Protein AF-A0A1V4FI85-F1 (afdb_monomer_lite)

Organism: Limosilactobacillus reuteri (NCBI:txid1598)

pLDDT: mean 89.61, std 7.78, range [60.88, 98.25]

Foldseek 3Di:
DVVQVLLVVLCVVCLVLLLLLCVVCVVPVPVSFVLVLCSRQNDPVSVVVSVVCSVVVNDDDDDDDPAQASDWDDDPPATEGEHEGEDALVDWDWTFDGFLVNVVVQVVDPRYFYWYWYWYADNVVSDIFIDIATCQQPLNVVQWDFDPPPNDPPGLGTIIGGSVSSSVQRPDPPDDRHGDDPVRVVVVVVVSVVD

Radius of gyration: 16.71 Å; chains: 1; bounding box: 43×35×48 Å

Secondary structure (DSSP, 8-state):
-HHHHHHHHHHHHHHHHHHHHHHHTTT-HHHHHHHHHHHHHS-HHHHHHHHHHHHHTPPP-PPPP--S-SEEEEETTEEEEEEEEEEETTS----EEEEHHHHHHHHTSTTEEEEEEEEEEETTTTEEEEEEEETTBHHHHHTEEEE-TTS-TT---EEEE-HHHHHHHHH-TT----BPPHHHHHHHHHHHHT-

Structure (mmCIF, N/CA/C/O backbone):
data_AF-A0A1V4FI85-F1
#
_entry.id   AF-A0A1V4FI85-F1
#
loop_
_atom_site.group_PDB
_atom_site.id
_atom_site.type_symbol
_atom_site.label_atom_id
_atom_site.label_alt_id
_atom_site.label_comp_id
_atom_site.label_asym_id
_atom_site.label_entity_id
_atom_site.label_seq_id
_atom_site.pdbx_PDB_ins_code
_atom_site.Cartn_x
_atom_site.Cartn_y
_atom_site.Cartn_z
_atom_site.occupancy
_atom_site.B_iso_or_equiv
_atom_site.auth_seq_id
_atom_site.auth_comp_id
_atom_site.auth_asym_id
_atom_site.auth_atom_id
_atom_site.pdbx_PDB_model_num
ATOM 1 N N . MET A 1 1 ? -9.031 -6.987 -11.795 1.00 60.88 1 MET A N 1
ATOM 2 C CA . MET A 1 1 ? -7.701 -7.481 -11.378 1.00 60.88 1 MET A CA 1
ATOM 3 C C . MET A 1 1 ? -7.903 -8.291 -10.097 1.00 60.88 1 MET A C 1
ATOM 5 O O . MET A 1 1 ? -8.397 -7.723 -9.138 1.00 60.88 1 MET A O 1
ATOM 9 N N . GLN A 1 2 ? -7.662 -9.611 -10.078 1.00 83.38 2 GLN A N 1
ATOM 10 C CA . GLN A 1 2 ? -8.054 -10.464 -8.931 1.00 83.38 2 GLN A CA 1
ATOM 11 C C . GLN A 1 2 ? -7.333 -10.086 -7.622 1.00 83.38 2 GLN A C 1
ATOM 13 O O . GLN A 1 2 ? -7.919 -10.197 -6.553 1.00 83.38 2 GLN A O 1
ATOM 18 N N . ILE A 1 3 ? -6.079 -9.627 -7.708 1.00 89.00 3 ILE A N 1
ATOM 19 C CA . ILE A 1 3 ? -5.285 -9.195 -6.546 1.00 89.00 3 ILE A CA 1
ATOM 20 C C . ILE A 1 3 ? -5.917 -7.973 -5.878 1.00 89.00 3 ILE A C 1
ATOM 22 O O . ILE A 1 3 ? -6.205 -8.018 -4.688 1.00 89.00 3 ILE A O 1
ATOM 26 N N . GLU A 1 4 ? -6.142 -6.909 -6.652 1.00 91.69 4 GLU A N 1
ATOM 27 C CA . GLU A 1 4 ? -6.749 -5.666 -6.167 1.00 91.69 4 GLU A CA 1
ATOM 28 C C . GLU A 1 4 ? -8.104 -5.947 -5.521 1.00 91.69 4 GLU A C 1
ATOM 30 O O . GLU A 1 4 ? -8.296 -5.622 -4.359 1.00 91.69 4 GLU A O 1
ATOM 35 N N . ALA A 1 5 ? -8.969 -6.713 -6.194 1.00 92.81 5 ALA A N 1
ATOM 36 C CA . ALA A 1 5 ? -10.268 -7.089 -5.646 1.00 92.81 5 ALA A CA 1
ATOM 37 C C . ALA A 1 5 ? -10.166 -7.848 -4.305 1.00 92.81 5 ALA A C 1
ATOM 39 O O . ALA A 1 5 ? -10.996 -7.649 -3.421 1.00 92.81 5 ALA A O 1
ATOM 40 N N . ASN A 1 6 ? -9.158 -8.709 -4.122 1.00 92.19 6 ASN A N 1
ATOM 41 C CA . ASN A 1 6 ? -8.952 -9.413 -2.853 1.00 92.19 6 ASN A CA 1
ATOM 42 C C . ASN A 1 6 ? -8.519 -8.453 -1.731 1.00 92.19 6 ASN A C 1
ATOM 44 O O . ASN A 1 6 ? -9.009 -8.565 -0.606 1.00 92.19 6 ASN A O 1
ATOM 48 N N . LEU A 1 7 ? -7.619 -7.512 -2.032 1.00 95.31 7 LEU A N 1
ATOM 49 C CA . LEU A 1 7 ? -7.187 -6.486 -1.080 1.00 95.31 7 LEU A CA 1
ATOM 50 C C . LEU A 1 7 ? -8.336 -5.521 -0.750 1.00 95.31 7 LEU A C 1
ATOM 52 O O . LEU A 1 7 ? -8.533 -5.188 0.418 1.00 95.31 7 LEU A O 1
ATOM 56 N N . ASP A 1 8 ? -9.152 -5.149 -1.738 1.00 96.56 8 ASP A N 1
ATOM 57 C CA . ASP A 1 8 ? -10.345 -4.316 -1.566 1.00 96.56 8 ASP A CA 1
ATOM 58 C C . ASP A 1 8 ? -11.372 -4.991 -0.653 1.00 96.56 8 ASP A C 1
ATOM 60 O O . ASP A 1 8 ? -11.963 -4.343 0.213 1.00 96.56 8 ASP A O 1
ATOM 64 N N . VAL A 1 9 ? -11.596 -6.302 -0.806 1.00 96.69 9 VAL A N 1
ATOM 65 C CA . VAL A 1 9 ? -12.479 -7.070 0.088 1.00 96.69 9 VAL A CA 1
ATOM 66 C C . VAL A 1 9 ? -11.988 -6.976 1.531 1.00 96.69 9 VAL A C 1
ATOM 68 O O . VAL A 1 9 ? -12.793 -6.731 2.432 1.00 96.69 9 VAL A O 1
ATOM 71 N N . GLN A 1 10 ? -10.680 -7.111 1.750 1.00 96.44 10 GLN A N 1
ATOM 72 C CA . GLN A 1 10 ? -10.097 -7.017 3.085 1.00 96.44 10 GLN A CA 1
ATOM 73 C C . GLN A 1 10 ? -10.182 -5.589 3.650 1.00 96.44 10 GLN A C 1
ATOM 75 O O . GLN A 1 10 ? -10.602 -5.410 4.793 1.00 96.44 10 GLN A O 1
ATOM 80 N N . VAL A 1 11 ? -9.892 -4.558 2.848 1.00 97.88 11 VAL A N 1
ATOM 81 C CA . VAL A 1 11 ? -10.082 -3.148 3.239 1.00 97.88 11 VAL A CA 1
ATOM 82 C C . VAL A 1 11 ? -11.536 -2.876 3.624 1.00 97.88 11 VAL A C 1
ATOM 84 O O . VAL A 1 11 ? -11.797 -2.248 4.650 1.00 97.88 11 VAL A O 1
ATOM 87 N N . ASN A 1 12 ? -12.495 -3.379 2.845 1.00 97.94 12 ASN A N 1
ATOM 88 C CA . ASN A 1 12 ? -13.918 -3.204 3.123 1.00 97.94 12 ASN A CA 1
ATOM 89 C C . ASN A 1 12 ? -14.350 -3.916 4.410 1.00 97.94 12 ASN A C 1
ATOM 91 O O . ASN A 1 12 ? -15.077 -3.329 5.214 1.00 97.94 12 ASN A O 1
ATOM 95 N N . ALA A 1 13 ? -13.873 -5.142 4.638 1.00 97.69 13 ALA A N 1
ATOM 96 C CA . ALA A 1 13 ? -14.134 -5.885 5.869 1.00 97.69 13 ALA A CA 1
ATOM 97 C C . ALA A 1 13 ? -13.586 -5.155 7.109 1.00 97.69 13 ALA A C 1
ATOM 99 O O . ALA A 1 13 ? -14.218 -5.161 8.168 1.00 97.69 13 ALA A O 1
ATOM 100 N N . GLU A 1 14 ? -12.443 -4.480 6.964 1.00 98.06 14 GLU A N 1
ATOM 101 C CA . GLU A 1 14 ? -11.736 -3.817 8.062 1.00 98.06 14 GLU A CA 1
ATOM 102 C C . GLU A 1 14 ? -11.936 -2.298 8.133 1.00 98.06 14 GLU A C 1
ATOM 104 O O . GLU A 1 14 ? -11.364 -1.635 9.003 1.00 98.06 14 GLU A O 1
ATOM 109 N N . LYS A 1 15 ? -12.812 -1.735 7.292 1.00 98.25 15 LYS A N 1
ATOM 110 C CA . LYS A 1 15 ? -13.035 -0.286 7.139 1.00 98.25 15 LYS A CA 1
ATOM 111 C C . LYS A 1 15 ? -13.226 0.448 8.467 1.00 98.25 15 LYS A C 1
ATOM 113 O O . LYS A 1 15 ? -12.625 1.498 8.688 1.00 98.25 15 LYS A O 1
ATOM 118 N N . LYS A 1 16 ? -14.029 -0.113 9.379 1.00 97.88 16 LYS A N 1
ATOM 119 C CA . LYS A 1 16 ? -14.265 0.457 10.720 1.00 97.88 16 LYS A CA 1
ATOM 120 C C . LYS A 1 16 ? -12.954 0.639 11.497 1.00 97.88 16 LYS A C 1
ATOM 122 O O . LYS A 1 16 ? -12.752 1.679 12.119 1.00 97.88 16 LYS A O 1
ATOM 127 N N . TYR A 1 17 ? -12.085 -0.368 11.476 1.00 98.00 17 TYR A N 1
ATOM 128 C CA . TYR A 1 17 ? -10.839 -0.374 12.239 1.00 98.00 17 TYR A CA 1
ATOM 129 C C . TYR A 1 17 ? -9.750 0.453 11.563 1.00 98.00 17 TYR A C 1
ATOM 131 O O . TYR A 1 17 ? -8.990 1.109 12.267 1.00 98.00 17 TYR A O 1
ATOM 139 N N . ILE A 1 18 ? -9.727 0.512 10.228 1.00 98.19 18 ILE A N 1
ATOM 140 C CA . ILE A 1 18 ? -8.840 1.419 9.484 1.00 98.19 18 ILE A CA 1
ATOM 141 C C . ILE A 1 18 ? -9.169 2.880 9.828 1.00 98.19 18 ILE A C 1
ATOM 143 O O . ILE A 1 18 ? -8.275 3.640 10.197 1.00 98.19 18 ILE A O 1
ATOM 147 N N . LEU A 1 19 ? -10.453 3.261 9.805 1.00 97.75 19 LEU A N 1
ATOM 148 C CA . LEU A 1 19 ? -10.893 4.603 10.208 1.00 97.75 19 LEU A CA 1
ATOM 149 C C . LEU A 1 19 ? -10.564 4.895 11.679 1.00 97.75 19 LEU A C 1
ATOM 151 O O . LEU A 1 19 ? -10.063 5.973 11.994 1.00 97.75 19 LEU A O 1
ATOM 155 N N . SER A 1 20 ? -10.794 3.928 12.574 1.00 96.12 20 SER A N 1
ATOM 156 C CA . SER A 1 20 ? -10.437 4.064 13.990 1.00 96.12 20 SER A CA 1
ATOM 157 C C . SER A 1 20 ? -8.933 4.254 14.176 1.00 96.12 20 SER A C 1
ATOM 159 O O . SER A 1 20 ? -8.527 5.125 14.934 1.00 96.12 20 SER A O 1
ATOM 161 N N . ALA A 1 21 ? -8.097 3.484 13.477 1.00 95.75 21 ALA A N 1
ATOM 162 C CA . ALA A 1 21 ? -6.648 3.620 13.550 1.00 95.75 21 ALA A CA 1
ATOM 163 C C . ALA A 1 21 ? -6.188 4.990 13.034 1.00 95.75 21 ALA A C 1
ATOM 165 O O . ALA A 1 21 ? -5.341 5.631 13.657 1.00 95.75 21 ALA A O 1
ATOM 166 N N . ALA A 1 22 ? -6.780 5.467 11.935 1.00 95.06 22 ALA A N 1
ATOM 167 C CA . ALA A 1 22 ? -6.479 6.778 11.378 1.00 95.06 22 ALA A CA 1
ATOM 168 C C . ALA A 1 22 ? -6.804 7.930 12.339 1.00 95.06 22 ALA A C 1
ATOM 170 O O . ALA A 1 22 ? -6.039 8.891 12.408 1.00 95.06 22 ALA A O 1
ATOM 171 N N . GLN A 1 23 ? -7.880 7.803 13.119 1.00 93.50 23 GLN A N 1
ATOM 172 C CA . GLN A 1 23 ? -8.270 8.778 14.140 1.00 93.50 23 GLN A CA 1
ATOM 173 C C . GLN A 1 23 ? -7.426 8.662 15.419 1.00 93.50 23 GLN A C 1
ATOM 175 O O . GLN A 1 23 ? -6.916 9.661 15.919 1.00 93.50 23 GLN A O 1
ATOM 180 N N . SER A 1 24 ? -7.260 7.449 15.953 1.00 91.88 24 SER A N 1
ATOM 181 C CA . SER A 1 24 ? -6.612 7.209 17.250 1.00 91.88 24 SER A CA 1
ATOM 182 C C . SER A 1 24 ? -5.093 7.391 17.226 1.00 91.88 24 SER A C 1
ATOM 184 O O . SER A 1 24 ? -4.503 7.693 18.262 1.00 91.88 24 SER A O 1
ATOM 186 N N . TYR A 1 25 ? -4.449 7.220 16.067 1.00 90.81 25 TYR A N 1
ATOM 187 C CA . TYR A 1 25 ? -2.990 7.298 15.918 1.00 90.81 25 TYR A CA 1
ATOM 188 C C . TYR A 1 25 ? -2.543 8.465 15.038 1.00 90.81 25 TYR A C 1
ATOM 190 O O . TYR A 1 25 ? -1.518 8.389 14.360 1.00 90.81 25 TYR A O 1
ATOM 198 N N . ASP A 1 26 ? -3.284 9.571 15.068 1.00 86.81 26 ASP A N 1
ATOM 199 C CA . ASP A 1 26 ? -2.984 10.742 14.248 1.00 86.81 26 ASP A CA 1
ATOM 200 C C . ASP A 1 26 ? -1.578 11.322 14.496 1.00 86.81 26 ASP A C 1
ATOM 202 O O . ASP A 1 26 ? -0.869 11.699 13.565 1.00 86.81 26 ASP A O 1
ATOM 206 N N . HIS A 1 27 ? -1.129 11.305 15.753 1.00 88.56 27 HIS A N 1
ATOM 207 C CA . HIS A 1 27 ? 0.197 11.789 16.153 1.00 88.56 27 HIS A CA 1
ATOM 208 C C . HIS A 1 27 ? 1.318 10.750 15.995 1.00 88.56 27 HIS A C 1
ATOM 210 O O . HIS A 1 27 ? 2.485 11.074 16.202 1.00 88.56 27 HIS A O 1
ATOM 216 N N . ASN A 1 28 ? 0.992 9.500 15.652 1.00 89.94 28 ASN A N 1
ATOM 217 C CA . ASN A 1 28 ? 1.969 8.428 15.466 1.00 89.94 28 ASN A CA 1
ATOM 218 C C . ASN A 1 28 ? 1.760 7.754 14.108 1.00 89.94 28 ASN A C 1
ATOM 220 O O . ASN A 1 28 ? 1.303 6.613 14.010 1.00 89.94 28 ASN A O 1
ATOM 224 N N . VAL A 1 29 ? 2.120 8.491 13.056 1.00 88.06 29 VAL A N 1
ATOM 225 C CA . VAL A 1 29 ? 1.925 8.096 11.654 1.00 88.06 29 VAL A CA 1
ATOM 226 C C . VAL A 1 29 ? 2.579 6.754 11.311 1.00 88.06 29 VAL A C 1
ATOM 228 O O . VAL A 1 29 ? 2.009 5.981 10.547 1.00 88.06 29 VAL A O 1
ATOM 231 N N . ASN A 1 30 ? 3.720 6.439 11.933 1.00 87.94 30 ASN A N 1
ATOM 232 C CA . ASN A 1 30 ? 4.428 5.175 11.731 1.00 87.94 30 ASN A CA 1
ATOM 233 C C . ASN A 1 30 ? 3.648 3.990 12.311 1.00 87.94 30 ASN A C 1
ATOM 235 O O . ASN A 1 30 ? 3.505 2.962 11.655 1.00 87.94 30 ASN A O 1
ATOM 239 N N . LEU A 1 31 ? 3.129 4.119 13.538 1.00 90.75 31 LEU A N 1
ATOM 240 C CA . LEU A 1 31 ? 2.307 3.068 14.140 1.00 90.75 31 LEU A CA 1
ATOM 241 C C . LEU A 1 31 ? 0.964 2.932 13.415 1.00 90.75 31 LEU A C 1
ATOM 243 O O . LEU A 1 31 ? 0.517 1.811 13.191 1.00 90.75 31 LEU A O 1
ATOM 247 N N . ARG A 1 32 ? 0.357 4.052 13.002 1.00 93.06 32 ARG A N 1
ATOM 248 C CA . ARG A 1 32 ? -0.860 4.058 12.180 1.00 93.06 32 ARG A CA 1
ATOM 249 C C . ARG A 1 32 ? -0.668 3.253 10.895 1.00 93.06 32 ARG A C 1
ATOM 251 O O . ARG A 1 32 ? -1.480 2.371 10.635 1.00 93.06 32 ARG A O 1
ATOM 258 N N . GLY A 1 33 ? 0.395 3.533 10.134 1.00 91.50 33 GLY A N 1
ATOM 259 C CA . GLY A 1 33 ? 0.711 2.813 8.893 1.00 91.50 33 GLY A CA 1
ATOM 260 C C . GLY A 1 33 ? 0.790 1.307 9.126 1.00 91.50 33 GLY A C 1
ATOM 261 O O . GLY A 1 33 ? 0.009 0.555 8.555 1.00 91.50 33 GLY A O 1
ATOM 262 N N . ARG A 1 34 ? 1.587 0.887 10.116 1.00 91.44 34 ARG A N 1
ATOM 263 C CA . ARG A 1 34 ? 1.742 -0.531 10.491 1.00 91.44 34 ARG A CA 1
ATOM 264 C C . ARG A 1 34 ? 0.444 -1.214 10.897 1.00 91.44 34 ARG A C 1
ATOM 266 O O . ARG A 1 34 ? 0.237 -2.388 10.601 1.00 91.44 34 ARG A O 1
ATOM 273 N N . ILE A 1 35 ? -0.423 -0.510 11.622 1.00 94.56 35 ILE A N 1
ATOM 274 C CA . ILE A 1 35 ? -1.739 -1.037 11.993 1.00 94.56 35 ILE A CA 1
ATOM 275 C C . ILE A 1 35 ? -2.561 -1.308 10.735 1.00 94.56 35 ILE A C 1
ATOM 277 O O . ILE A 1 35 ? -3.145 -2.381 10.611 1.00 94.56 35 ILE A O 1
ATOM 281 N N . ILE A 1 36 ? -2.594 -0.355 9.808 1.00 95.38 36 ILE A N 1
ATOM 282 C CA . ILE A 1 36 ? -3.395 -0.452 8.587 1.00 95.38 36 ILE A CA 1
ATOM 283 C C . ILE A 1 36 ? -2.828 -1.520 7.651 1.00 95.38 36 ILE A C 1
ATOM 285 O O . ILE A 1 36 ? -3.590 -2.368 7.197 1.00 95.38 36 ILE A O 1
ATOM 289 N N . GLU A 1 37 ? -1.508 -1.565 7.457 1.00 94.25 37 GLU A N 1
ATOM 290 C CA . GLU A 1 37 ? -0.808 -2.644 6.746 1.00 94.25 37 GLU A CA 1
ATOM 291 C C . GLU A 1 37 ? -1.255 -4.013 7.279 1.00 94.25 37 GLU A C 1
ATOM 293 O O . GLU A 1 37 ? -1.738 -4.856 6.526 1.00 94.25 37 GLU A O 1
ATOM 298 N N . LYS A 1 38 ? -1.215 -4.220 8.604 1.00 94.38 38 LYS A N 1
ATOM 299 C CA . LYS A 1 38 ? -1.632 -5.487 9.227 1.00 94.38 38 LYS A CA 1
ATOM 300 C C . LYS A 1 38 ? -3.132 -5.758 9.171 1.00 94.38 38 LYS A C 1
ATOM 302 O O . LYS A 1 38 ? -3.510 -6.926 9.156 1.00 94.38 38 LYS A O 1
ATOM 307 N N . LEU A 1 39 ? -3.986 -4.740 9.131 1.00 96.12 39 LEU A N 1
ATOM 308 C CA . LEU A 1 39 ? -5.419 -4.937 8.890 1.00 96.12 39 LEU A CA 1
ATOM 309 C C . LEU A 1 39 ? -5.688 -5.442 7.464 1.00 96.12 39 LEU A C 1
ATOM 311 O O . LEU A 1 39 ? -6.627 -6.211 7.260 1.00 96.12 39 LEU A O 1
ATOM 315 N N . VAL A 1 40 ? -4.853 -5.048 6.499 1.00 95.62 40 VAL A N 1
ATOM 316 C CA . VAL A 1 40 ? -5.014 -5.390 5.078 1.00 95.62 40 VAL A CA 1
ATOM 317 C C . VAL A 1 40 ? -4.294 -6.686 4.684 1.00 95.62 40 VAL A C 1
ATOM 319 O O . VAL A 1 40 ? -4.826 -7.449 3.885 1.00 95.62 40 VAL A O 1
ATOM 322 N N . SER A 1 41 ? -3.110 -6.974 5.225 1.00 93.06 41 SER A N 1
ATOM 323 C CA . SER A 1 41 ? -2.292 -8.136 4.820 1.00 93.06 41 SER A CA 1
ATOM 324 C C . SER A 1 41 ? -1.917 -9.084 5.959 1.00 93.06 41 SER A C 1
ATOM 326 O O . SER A 1 41 ? -1.327 -10.142 5.724 1.00 93.06 41 SER A O 1
ATOM 328 N N . GLY A 1 42 ? -2.215 -8.712 7.205 1.00 91.00 42 GLY A N 1
ATOM 329 C CA . GLY A 1 42 ? -1.833 -9.481 8.382 1.00 91.00 42 GLY A CA 1
ATOM 330 C C . GLY A 1 42 ? -2.584 -10.802 8.509 1.00 91.00 42 GLY A C 1
ATOM 331 O O . GLY A 1 42 ? -3.597 -11.065 7.862 1.00 91.00 42 GLY A O 1
ATOM 332 N N . THR A 1 43 ? -2.093 -11.659 9.402 1.00 91.31 43 THR A N 1
ATOM 333 C CA . THR A 1 43 ? -2.793 -12.904 9.724 1.00 91.31 43 THR A CA 1
ATOM 334 C C . THR A 1 43 ? -4.076 -12.618 10.508 1.00 91.31 43 THR A C 1
ATOM 336 O O . THR A 1 43 ? -4.205 -11.584 11.165 1.00 91.31 43 THR A O 1
ATOM 339 N N . THR A 1 44 ? -5.007 -13.577 10.555 1.00 92.56 44 THR A N 1
ATOM 340 C CA . THR A 1 44 ? -6.218 -13.476 11.393 1.00 92.56 44 THR A CA 1
ATOM 341 C C . THR A 1 44 ? -5.899 -13.141 12.856 1.00 92.56 44 THR A C 1
ATOM 343 O O . THR A 1 44 ? -6.639 -12.398 13.500 1.00 92.56 44 THR A O 1
ATOM 346 N N . ASN A 1 45 ? -4.779 -13.647 13.382 1.00 92.38 45 ASN A N 1
ATOM 347 C CA . ASN A 1 45 ? -4.334 -13.346 14.742 1.00 92.38 45 ASN A CA 1
ATOM 348 C C . ASN A 1 45 ? -3.829 -11.906 14.895 1.00 92.38 45 ASN A C 1
ATOM 350 O O . ASN A 1 45 ? -4.092 -11.294 15.930 1.00 92.38 45 ASN A O 1
ATOM 354 N N . ASP A 1 46 ? -3.122 -11.369 13.898 1.00 91.94 46 ASP A N 1
ATOM 355 C CA . ASP A 1 46 ? -2.669 -9.972 13.907 1.00 91.94 46 ASP A CA 1
ATOM 356 C C . ASP A 1 46 ? -3.875 -9.031 13.896 1.00 91.94 46 ASP A C 1
ATOM 358 O O . ASP A 1 46 ? -4.004 -8.170 14.768 1.00 91.94 46 ASP A O 1
ATOM 362 N N . ILE A 1 47 ? -4.810 -9.280 12.974 1.00 94.88 47 ILE A N 1
ATOM 363 C CA . ILE A 1 47 ? -6.056 -8.523 12.834 1.00 94.88 47 ILE A CA 1
ATOM 364 C C . ILE A 1 47 ? -6.847 -8.555 14.147 1.00 94.88 47 ILE A C 1
ATOM 366 O O . ILE A 1 47 ? -7.256 -7.509 14.648 1.00 94.88 47 ILE A O 1
ATOM 370 N N . LYS A 1 48 ? -7.024 -9.735 14.757 1.00 94.94 48 LYS A N 1
ATOM 371 C CA . LYS A 1 48 ? -7.748 -9.875 16.030 1.00 94.94 48 LYS A CA 1
ATOM 372 C C . LYS A 1 48 ? -7.117 -9.041 17.150 1.00 94.94 48 LYS A C 1
ATOM 374 O O . LYS A 1 48 ? -7.831 -8.314 17.836 1.00 94.94 48 LYS A O 1
ATOM 379 N N . LYS A 1 49 ? -5.791 -9.106 17.316 1.00 93.88 49 LYS A N 1
ATOM 380 C CA . LYS A 1 49 ? -5.071 -8.331 18.344 1.00 93.88 49 LYS A CA 1
ATOM 381 C C . LYS A 1 49 ? -5.225 -6.825 18.142 1.00 93.88 49 LYS A C 1
ATOM 383 O O . LYS A 1 49 ? -5.415 -6.095 19.112 1.00 93.88 49 LYS A O 1
ATOM 388 N N . ILE A 1 50 ? -5.154 -6.367 16.892 1.00 95.75 50 ILE A N 1
ATOM 389 C CA . ILE A 1 50 ? -5.348 -4.957 16.539 1.00 95.75 50 ILE A CA 1
ATOM 390 C C . ILE A 1 50 ? -6.764 -4.509 16.898 1.00 95.75 50 ILE A C 1
ATOM 392 O O . ILE A 1 50 ? -6.925 -3.488 17.562 1.00 95.75 50 ILE A O 1
ATOM 396 N N . LYS A 1 51 ? -7.784 -5.287 16.515 1.00 95.94 51 LYS A N 1
ATOM 397 C CA . LYS A 1 51 ? -9.188 -4.988 16.833 1.00 95.94 51 LYS A CA 1
ATOM 398 C C . LYS A 1 51 ? -9.413 -4.866 18.334 1.00 95.94 51 LYS A C 1
ATOM 400 O O . LYS A 1 51 ? -9.941 -3.857 18.785 1.00 95.94 51 LYS A O 1
ATOM 405 N N . GLU A 1 52 ? -8.950 -5.851 19.102 1.00 94.44 52 GLU A N 1
ATOM 406 C CA . GLU A 1 52 ? -9.062 -5.841 20.563 1.00 94.44 52 GLU A CA 1
ATOM 407 C C . GLU A 1 52 ? -8.377 -4.611 21.172 1.00 94.44 52 GLU A C 1
ATOM 409 O O . GLU A 1 52 ? -8.924 -3.974 22.072 1.00 94.44 52 GLU A O 1
ATOM 414 N N . SER A 1 53 ? -7.192 -4.249 20.676 1.00 93.94 53 SER A N 1
ATOM 415 C CA . SER A 1 53 ? -6.464 -3.066 21.139 1.00 93.94 53 SER A CA 1
ATOM 416 C C . SER A 1 53 ? -7.210 -1.765 20.832 1.00 93.94 53 SER A C 1
ATOM 418 O O . SER A 1 53 ? -7.372 -0.954 21.745 1.00 93.94 53 SER A O 1
ATOM 420 N N . LEU A 1 54 ? -7.722 -1.599 19.608 1.00 94.12 54 LEU A N 1
ATOM 421 C CA . LEU A 1 54 ? -8.505 -0.429 19.195 1.00 94.12 54 LEU A CA 1
ATOM 422 C C . LEU A 1 54 ? -9.819 -0.303 19.980 1.00 94.12 54 LEU A C 1
ATOM 424 O O . LEU A 1 54 ? -10.210 0.797 20.354 1.00 94.12 54 LEU A O 1
ATOM 428 N N . GLU A 1 55 ? -10.494 -1.417 20.270 1.00 94.06 55 GLU A N 1
ATOM 429 C CA . GLU A 1 55 ? -11.763 -1.419 21.015 1.00 94.06 55 GLU A CA 1
ATOM 430 C C . GLU A 1 55 ? -11.581 -1.155 22.510 1.00 94.06 55 GLU A C 1
ATOM 432 O O . GLU A 1 55 ? -12.456 -0.576 23.152 1.00 94.06 55 GLU A O 1
ATOM 437 N N . THR A 1 56 ? -10.450 -1.580 23.076 1.00 92.06 56 THR A N 1
ATOM 438 C CA . THR A 1 56 ? -10.171 -1.453 24.515 1.00 92.06 56 THR A CA 1
ATOM 439 C C . THR A 1 56 ? -9.228 -0.301 24.857 1.00 92.06 56 THR A C 1
ATOM 441 O O . THR A 1 56 ? -8.897 -0.126 26.029 1.00 92.06 56 THR A O 1
ATOM 444 N N . ASN A 1 57 ? -8.783 0.474 23.860 1.00 85.31 57 ASN A N 1
ATOM 445 C CA . ASN A 1 57 ? -7.732 1.491 23.985 1.00 85.31 57 ASN A CA 1
ATOM 446 C C . ASN A 1 57 ? -6.455 0.965 24.670 1.00 85.31 57 ASN A C 1
ATOM 448 O O . ASN A 1 57 ? -5.746 1.703 25.359 1.00 85.31 57 ASN A O 1
ATOM 452 N N . LYS A 1 58 ? -6.155 -0.330 24.513 1.00 84.81 58 LYS A N 1
ATOM 453 C CA . LYS A 1 58 ? -4.928 -0.920 25.058 1.00 84.81 58 LYS A CA 1
ATOM 454 C C . LYS A 1 58 ? -3.736 -0.540 24.183 1.00 84.81 58 LYS A C 1
ATOM 456 O O . LYS A 1 58 ? -3.874 -0.574 22.961 1.00 84.81 58 LYS A O 1
ATOM 461 N N . PRO A 1 59 ? -2.556 -0.262 24.766 1.00 79.94 59 PRO A N 1
ATOM 462 C CA . PRO A 1 59 ? -1.347 -0.018 23.990 1.00 79.94 59 PRO A CA 1
ATOM 463 C C . PRO A 1 59 ? -1.054 -1.179 23.039 1.00 79.94 59 PRO A C 1
ATOM 465 O O . PRO A 1 59 ? -1.004 -2.338 23.458 1.00 79.94 59 PRO A O 1
ATOM 468 N N . LEU A 1 60 ? -0.836 -0.856 21.768 1.00 83.62 60 LEU A N 1
ATOM 469 C CA . LEU A 1 60 ? -0.419 -1.814 20.758 1.00 83.62 60 LEU A CA 1
ATOM 470 C C . LEU A 1 60 ? 1.074 -1.651 20.495 1.00 83.62 60 LEU A C 1
ATOM 472 O O . LEU A 1 60 ? 1.536 -0.557 20.175 1.00 83.62 60 LEU A O 1
ATOM 476 N N . SER A 1 61 ? 1.814 -2.750 20.587 1.00 79.06 61 SER A N 1
ATOM 477 C CA . SER A 1 61 ? 3.182 -2.823 20.084 1.00 79.06 61 SER A CA 1
ATOM 478 C C . SER A 1 61 ? 3.203 -3.788 18.909 1.00 79.06 61 SER A C 1
ATOM 480 O O . SER A 1 61 ? 2.966 -4.985 19.078 1.00 79.06 61 SER A O 1
ATOM 482 N N . LEU A 1 62 ? 3.435 -3.251 17.713 1.00 80.62 62 LEU A N 1
ATOM 483 C CA . LEU A 1 62 ? 3.659 -4.036 16.506 1.00 80.62 62 LEU A CA 1
ATOM 484 C C . LEU A 1 62 ? 5.157 -4.045 16.218 1.00 80.62 62 LEU A C 1
ATOM 486 O O . LEU A 1 62 ? 5.762 -2.993 15.995 1.00 80.62 62 LEU A O 1
ATOM 490 N N . THR A 1 63 ? 5.752 -5.235 16.219 1.00 69.25 63 THR A N 1
ATOM 491 C CA . THR A 1 63 ? 7.105 -5.432 15.706 1.00 69.25 63 THR A CA 1
ATOM 492 C C . THR A 1 63 ? 7.083 -5.383 14.186 1.00 69.25 63 THR A C 1
ATOM 494 O O . THR A 1 63 ? 6.289 -6.062 13.533 1.00 69.25 63 THR A O 1
ATOM 497 N N . THR A 1 64 ? 7.972 -4.576 13.616 1.00 61.12 64 THR A N 1
ATOM 498 C CA . THR A 1 64 ? 8.242 -4.586 12.181 1.00 61.12 64 THR A CA 1
ATOM 499 C C . THR A 1 64 ? 8.970 -5.883 11.836 1.00 61.12 64 THR A C 1
ATOM 501 O O . THR A 1 64 ? 9.903 -6.278 12.535 1.00 61.12 64 THR A O 1
ATOM 504 N N . LYS A 1 65 ? 8.548 -6.555 10.765 1.00 63.41 65 LYS A N 1
ATOM 505 C CA . LYS A 1 65 ? 9.473 -7.404 10.014 1.00 63.41 65 LYS A CA 1
ATOM 506 C C . LYS A 1 65 ? 10.088 -6.503 8.957 1.00 63.41 65 LYS A C 1
ATOM 508 O O . LYS A 1 65 ? 9.333 -5.874 8.224 1.00 63.41 65 LYS A O 1
ATOM 513 N N . ASP A 1 66 ? 11.411 -6.463 8.885 1.00 65.38 66 ASP A N 1
ATOM 514 C CA . ASP A 1 66 ? 12.132 -5.781 7.810 1.00 65.38 66 ASP A CA 1
ATOM 515 C C . ASP A 1 66 ? 12.017 -6.634 6.537 1.00 65.38 66 ASP A C 1
ATOM 517 O O . ASP A 1 66 ? 12.915 -7.389 6.173 1.00 65.38 66 ASP A O 1
ATOM 521 N N . ALA A 1 67 ? 10.828 -6.619 5.938 1.00 76.38 67 ALA A N 1
ATOM 522 C CA . ALA A 1 67 ? 10.518 -7.295 4.689 1.00 76.38 67 ALA A CA 1
ATOM 523 C C . ALA A 1 67 ? 10.290 -6.247 3.597 1.00 76.38 67 ALA A C 1
ATOM 525 O O . ALA A 1 67 ? 9.754 -5.178 3.870 1.00 76.38 67 ALA A O 1
ATOM 526 N N . LEU A 1 68 ? 10.652 -6.584 2.356 1.00 82.56 68 LEU A N 1
ATOM 527 C CA . LEU A 1 68 ? 10.461 -5.715 1.188 1.00 82.56 68 LEU A CA 1
ATOM 528 C C . LEU A 1 68 ? 8.995 -5.302 0.970 1.00 82.56 68 LEU A C 1
ATOM 530 O O . LEU A 1 68 ? 8.731 -4.240 0.420 1.00 82.56 68 LEU A O 1
ATOM 534 N N . ALA A 1 69 ? 8.054 -6.181 1.316 1.00 87.19 69 ALA A N 1
ATOM 535 C CA . ALA A 1 69 ? 6.644 -6.037 0.985 1.00 87.19 69 ALA A CA 1
ATOM 536 C C . ALA A 1 69 ? 5.753 -6.661 2.062 1.00 87.19 69 ALA A C 1
ATOM 538 O O . ALA A 1 69 ? 6.131 -7.652 2.697 1.00 87.19 69 ALA A O 1
ATOM 539 N N . ASP A 1 70 ? 4.546 -6.121 2.205 1.00 86.25 70 ASP A N 1
ATOM 540 C CA . ASP A 1 70 ? 3.538 -6.581 3.161 1.00 86.25 70 ASP A CA 1
ATOM 541 C C . ASP A 1 70 ? 2.814 -7.844 2.707 1.00 86.25 70 ASP A C 1
ATOM 543 O O . ASP A 1 70 ? 2.356 -8.641 3.530 1.00 86.25 70 ASP A O 1
ATOM 547 N N . TYR A 1 71 ? 2.700 -8.022 1.393 1.00 85.75 71 TYR A N 1
ATOM 548 C CA . TYR A 1 71 ? 2.017 -9.148 0.785 1.00 85.75 71 TYR A CA 1
ATOM 549 C C . TYR A 1 71 ? 2.843 -9.693 -0.378 1.00 85.75 71 TYR A C 1
ATOM 551 O O . TYR A 1 71 ? 3.296 -8.949 -1.247 1.00 85.75 71 TYR A O 1
ATOM 559 N N . GLN A 1 72 ? 3.061 -11.004 -0.393 1.00 88.81 72 GLN A N 1
ATOM 560 C CA . GLN A 1 72 ? 3.795 -11.689 -1.453 1.00 88.81 72 GLN A CA 1
ATOM 561 C C . GLN A 1 72 ? 3.004 -12.903 -1.918 1.00 88.81 72 GLN A C 1
ATOM 563 O O . GLN A 1 72 ? 2.439 -13.638 -1.107 1.00 88.81 72 GLN A O 1
ATOM 568 N N . LEU A 1 73 ? 2.975 -13.116 -3.229 1.00 89.81 73 LEU A N 1
ATOM 569 C CA . LEU A 1 73 ? 2.314 -14.260 -3.840 1.00 89.81 73 LEU A CA 1
ATOM 570 C C . LEU A 1 73 ? 3.009 -14.673 -5.136 1.00 89.81 73 LEU A C 1
ATOM 572 O O . LEU A 1 73 ? 3.560 -13.843 -5.858 1.00 89.81 73 LEU A O 1
ATOM 576 N N . SER A 1 74 ? 2.931 -15.961 -5.455 1.00 87.44 74 SER A N 1
ATOM 577 C CA . SER A 1 74 ? 3.350 -16.489 -6.752 1.00 87.44 74 SER A CA 1
ATOM 578 C C . SER A 1 74 ? 2.122 -16.672 -7.643 1.00 87.44 74 SER A C 1
ATOM 580 O O . SER A 1 74 ? 1.172 -17.361 -7.270 1.00 87.44 74 SER A O 1
ATOM 582 N N . LEU A 1 75 ? 2.139 -16.042 -8.816 1.00 86.50 75 LEU A N 1
ATOM 583 C CA . LEU A 1 75 ? 1.102 -16.147 -9.839 1.00 86.50 75 LEU A CA 1
ATOM 584 C C . LEU A 1 75 ? 1.684 -16.802 -11.087 1.00 86.50 75 LEU A C 1
ATOM 586 O O . LEU A 1 75 ? 2.379 -16.145 -11.862 1.00 86.50 75 LEU A O 1
ATOM 590 N N . ASP A 1 76 ? 1.371 -18.082 -11.294 1.00 86.62 76 ASP A N 1
ATOM 591 C CA . ASP A 1 76 ? 1.932 -18.880 -12.390 1.00 86.62 76 ASP A CA 1
ATOM 592 C C . ASP A 1 76 ? 3.473 -18.796 -12.389 1.00 86.62 76 ASP A C 1
ATOM 594 O O . ASP A 1 76 ? 4.116 -19.296 -11.465 1.00 86.62 76 ASP A O 1
ATOM 598 N N . LYS A 1 77 ? 4.066 -18.110 -13.372 1.00 90.31 77 LYS A N 1
ATOM 599 C CA . LYS A 1 77 ? 5.514 -17.896 -13.490 1.00 90.31 77 LYS A CA 1
ATOM 600 C C . LYS A 1 77 ? 6.036 -16.622 -12.820 1.00 90.31 77 LYS A C 1
ATOM 602 O O . LYS A 1 77 ? 7.243 -16.399 -12.880 1.00 90.31 77 LYS A O 1
ATOM 607 N N . TYR A 1 78 ? 5.168 -15.781 -12.255 1.00 92.62 78 TYR A N 1
ATOM 608 C CA . TYR A 1 78 ? 5.531 -14.482 -11.688 1.00 92.62 78 TYR A CA 1
ATOM 609 C C . TYR A 1 78 ? 5.588 -14.497 -10.162 1.00 92.62 78 TYR A C 1
ATOM 611 O O . TYR A 1 78 ? 4.688 -15.012 -9.501 1.00 92.62 78 TYR A O 1
ATOM 619 N N . ASN A 1 79 ? 6.605 -13.848 -9.605 1.00 93.50 79 ASN A N 1
ATOM 620 C CA . ASN A 1 79 ? 6.688 -13.539 -8.183 1.00 93.50 79 ASN A CA 1
ATOM 621 C C . ASN A 1 79 ? 6.233 -12.097 -7.973 1.00 93.50 79 ASN A C 1
ATOM 623 O O . ASN A 1 79 ? 6.845 -11.164 -8.492 1.00 93.50 79 ASN A O 1
ATOM 627 N N . VAL A 1 80 ? 5.145 -11.915 -7.235 1.00 94.81 80 VAL A N 1
ATOM 628 C CA . VAL A 1 80 ? 4.541 -10.605 -7.003 1.00 94.81 80 VAL A CA 1
ATOM 629 C C . VAL A 1 80 ? 4.784 -10.196 -5.561 1.00 94.81 80 VAL A C 1
ATOM 631 O O . VAL A 1 80 ? 4.467 -10.945 -4.635 1.00 94.81 80 VAL A O 1
ATOM 634 N N . ALA A 1 81 ? 5.325 -8.999 -5.379 1.00 95.38 81 ALA A N 1
ATOM 635 C CA . ALA A 1 81 ? 5.464 -8.350 -4.087 1.00 95.38 81 ALA A CA 1
ATOM 636 C C . ALA A 1 81 ? 4.626 -7.068 -4.084 1.00 95.38 81 ALA A C 1
ATOM 638 O O . ALA A 1 81 ? 4.635 -6.318 -5.061 1.00 95.38 81 ALA A O 1
ATOM 639 N N . ILE A 1 82 ? 3.877 -6.852 -3.004 1.00 95.00 82 ILE A N 1
ATOM 640 C CA . ILE A 1 82 ? 2.957 -5.729 -2.838 1.00 95.00 82 ILE A CA 1
ATOM 641 C C . ILE A 1 82 ? 3.253 -5.030 -1.518 1.00 95.00 82 ILE A C 1
ATOM 643 O O . ILE A 1 82 ? 3.136 -5.628 -0.446 1.00 95.00 82 ILE A O 1
ATOM 647 N N . ASP A 1 83 ? 3.626 -3.766 -1.620 1.00 94.06 83 ASP A N 1
ATOM 648 C CA . ASP A 1 83 ? 3.878 -2.871 -0.496 1.00 94.06 83 ASP A CA 1
ATOM 649 C C . ASP A 1 83 ? 2.639 -1.995 -0.265 1.00 94.06 83 ASP A C 1
ATOM 651 O O . ASP A 1 83 ? 2.098 -1.419 -1.215 1.00 94.06 83 ASP A O 1
ATOM 655 N N . ILE A 1 84 ? 2.130 -1.939 0.965 1.00 94.25 84 ILE A N 1
ATOM 656 C CA . ILE A 1 84 ? 0.889 -1.226 1.286 1.00 94.25 84 ILE A CA 1
ATOM 657 C C . ILE A 1 84 ? 1.248 0.143 1.846 1.00 94.25 84 ILE A C 1
ATOM 659 O O . ILE A 1 84 ? 1.969 0.256 2.833 1.00 94.25 84 ILE A O 1
ATOM 663 N N . LYS A 1 85 ? 0.704 1.207 1.253 1.00 93.06 85 LYS A N 1
ATOM 664 C CA . LYS A 1 85 ? 0.889 2.576 1.751 1.00 93.06 85 LYS A CA 1
ATOM 665 C C . LYS A 1 85 ? -0.450 3.193 2.088 1.00 93.06 85 LYS A C 1
ATOM 667 O O . LYS A 1 85 ? -1.347 3.227 1.257 1.00 93.06 85 LYS A O 1
ATOM 672 N N . SER A 1 86 ? -0.571 3.705 3.309 1.00 93.56 86 SER A N 1
ATOM 673 C CA . SER A 1 86 ? -1.779 4.387 3.771 1.00 93.56 86 SER A CA 1
ATOM 674 C C . SER A 1 86 ? -1.540 5.875 3.997 1.00 93.56 86 SER A C 1
ATOM 676 O O . SER A 1 86 ? -0.571 6.248 4.671 1.00 93.56 86 SER A O 1
ATOM 678 N N . SER A 1 87 ? -2.466 6.707 3.535 1.00 92.19 87 SER A N 1
ATOM 679 C CA . SER A 1 87 ? -2.458 8.160 3.706 1.00 92.19 87 SER A CA 1
ATOM 680 C C . SER A 1 87 ? -3.802 8.630 4.286 1.00 92.19 87 SER A C 1
ATOM 682 O O . SER A 1 87 ? -4.836 7.987 4.115 1.00 92.19 87 SER A O 1
ATOM 684 N N . VAL A 1 88 ? -3.796 9.738 5.031 1.00 93.81 88 VAL A N 1
ATOM 685 C CA . VAL A 1 88 ? -5.032 10.457 5.384 1.00 93.81 88 VAL A CA 1
ATOM 686 C C . VAL A 1 88 ? -5.102 11.637 4.432 1.00 93.81 88 VAL A C 1
ATOM 688 O O . VAL A 1 88 ? -4.232 12.503 4.503 1.00 93.81 88 VAL A O 1
ATOM 691 N N . LEU A 1 89 ? -6.092 11.651 3.541 1.00 92.06 89 LEU A N 1
ATOM 692 C CA . LEU A 1 89 ? -6.100 12.546 2.380 1.00 92.06 89 LEU A CA 1
ATOM 693 C C . LEU A 1 89 ? -6.189 14.024 2.768 1.00 92.06 89 LEU A C 1
ATOM 695 O O . LEU A 1 89 ? -5.673 14.885 2.061 1.00 92.06 89 LEU A O 1
ATOM 699 N N . GLU A 1 90 ? -6.797 14.320 3.916 1.00 91.31 90 GLU A N 1
ATOM 700 C CA . GLU A 1 90 ? -6.911 15.675 4.458 1.00 91.31 90 GLU A CA 1
ATOM 701 C C . GLU A 1 90 ? -5.616 16.179 5.130 1.00 91.31 90 GLU A C 1
ATOM 703 O O . GLU A 1 90 ? -5.592 17.278 5.687 1.00 91.31 90 GLU A O 1
ATOM 708 N N . LYS A 1 91 ? -4.536 15.385 5.128 1.00 87.88 91 LYS A N 1
ATOM 709 C CA . LYS A 1 91 ? -3.258 15.718 5.772 1.00 87.88 91 LYS A CA 1
ATOM 710 C C . LYS A 1 91 ? -2.110 15.639 4.782 1.00 87.88 91 LYS A C 1
ATOM 712 O O . LYS A 1 91 ? -1.973 14.671 4.041 1.00 87.88 91 LYS A O 1
ATOM 717 N N . GLU A 1 92 ? -1.212 16.616 4.844 1.00 81.69 92 GLU A N 1
ATOM 718 C CA . GLU A 1 92 ? 0.052 16.505 4.125 1.00 81.69 92 GLU A CA 1
ATOM 719 C C . GLU A 1 92 ? 0.895 15.373 4.716 1.00 81.69 92 GLU A C 1
ATOM 721 O O . GLU A 1 92 ? 1.065 15.248 5.933 1.00 81.69 92 GLU A O 1
ATOM 726 N N . SER A 1 93 ? 1.424 14.526 3.839 1.00 77.62 93 SER A N 1
ATOM 727 C CA . SER A 1 93 ? 2.317 13.443 4.221 1.00 77.62 93 SER A CA 1
ATOM 728 C C . SER A 1 93 ? 3.405 13.249 3.174 1.00 77.62 93 SER A C 1
ATOM 730 O O . SER A 1 93 ? 3.272 13.638 2.014 1.00 77.62 93 SER A O 1
ATOM 732 N N . GLN A 1 94 ? 4.511 12.652 3.601 1.00 82.25 94 GLN A N 1
ATOM 733 C CA . GLN A 1 94 ? 5.566 12.181 2.716 1.00 82.25 94 GLN A CA 1
ATOM 734 C C . GLN A 1 94 ? 5.757 10.698 3.041 1.00 82.25 94 GLN A C 1
ATOM 736 O O . GLN A 1 94 ? 6.542 10.356 3.930 1.00 82.25 94 GLN A O 1
ATOM 741 N N . PRO A 1 95 ? 4.979 9.799 2.414 1.00 81.50 95 PRO A N 1
ATOM 742 C CA . PRO A 1 95 ? 5.073 8.375 2.696 1.00 81.50 95 PRO A CA 1
ATOM 743 C C . PRO A 1 95 ? 6.417 7.826 2.223 1.00 81.50 95 PRO A C 1
ATOM 745 O O . PRO A 1 95 ? 6.782 7.973 1.054 1.00 81.50 95 PRO A O 1
ATOM 748 N N . LYS A 1 96 ? 7.145 7.167 3.127 1.00 83.94 96 LYS A N 1
ATOM 749 C CA . LYS A 1 96 ? 8.328 6.397 2.745 1.00 83.94 96 LYS A CA 1
ATOM 750 C C . LYS A 1 96 ? 7.893 5.284 1.793 1.00 83.94 96 LYS A C 1
ATOM 752 O O . LYS A 1 96 ? 6.980 4.530 2.125 1.00 83.94 96 LYS A O 1
ATOM 757 N N . GLY A 1 97 ? 8.528 5.205 0.630 1.00 83.81 97 GLY A N 1
ATOM 758 C CA . GLY A 1 97 ? 8.277 4.182 -0.375 1.00 83.81 97 GLY A CA 1
ATOM 759 C C . GLY A 1 97 ? 9.019 2.896 -0.051 1.00 83.81 97 GLY A C 1
ATOM 760 O O . GLY A 1 97 ? 8.651 2.182 0.879 1.00 83.81 97 GLY A O 1
ATOM 761 N N . VAL A 1 98 ? 10.082 2.625 -0.804 1.00 88.38 98 VAL A N 1
ATOM 762 C CA . VAL A 1 98 ? 10.844 1.373 -0.736 1.00 88.38 98 VAL A CA 1
ATOM 763 C C . VAL A 1 98 ? 12.344 1.649 -0.669 1.00 88.38 98 VAL A C 1
ATOM 765 O O . VAL A 1 98 ? 12.832 2.613 -1.264 1.00 88.38 98 VAL A O 1
ATOM 768 N N . TYR A 1 99 ? 13.092 0.809 0.045 1.00 89.88 99 TYR A N 1
ATOM 769 C CA . TYR A 1 99 ? 14.553 0.824 -0.015 1.00 89.88 99 TYR A CA 1
ATOM 770 C C . TYR A 1 99 ? 15.028 0.383 -1.401 1.00 89.88 99 TYR A C 1
ATOM 772 O O . TYR A 1 99 ? 14.588 -0.641 -1.927 1.00 89.88 99 TYR A O 1
ATOM 780 N N . ILE A 1 100 ? 15.929 1.164 -2.002 1.00 91.25 100 ILE A N 1
ATOM 781 C CA . ILE A 1 100 ? 16.361 0.941 -3.389 1.00 91.25 100 ILE A CA 1
ATOM 782 C C . ILE A 1 100 ? 17.096 -0.395 -3.523 1.00 91.25 100 ILE A C 1
ATOM 784 O O . ILE A 1 100 ? 16.892 -1.117 -4.499 1.00 91.25 100 ILE A O 1
ATOM 788 N N . ASP A 1 101 ? 17.904 -0.750 -2.525 1.00 91.06 101 ASP A N 1
ATOM 789 C CA . ASP A 1 101 ? 18.653 -2.004 -2.496 1.00 91.06 101 ASP A CA 1
ATOM 790 C C . ASP A 1 101 ? 17.744 -3.237 -2.493 1.00 91.06 101 ASP A C 1
ATOM 792 O O . ASP A 1 101 ? 17.896 -4.112 -3.350 1.00 91.06 101 ASP A O 1
ATOM 796 N N . ASP A 1 102 ? 16.755 -3.263 -1.599 1.00 90.69 102 ASP A N 1
ATOM 797 C CA . ASP A 1 102 ? 15.807 -4.374 -1.480 1.00 90.69 102 ASP A CA 1
ATOM 798 C C . ASP A 1 102 ? 14.948 -4.505 -2.743 1.00 90.69 102 ASP A C 1
ATOM 800 O O . ASP A 1 102 ? 14.739 -5.606 -3.264 1.00 90.69 102 ASP A O 1
ATOM 804 N N . MET A 1 103 ? 14.490 -3.368 -3.281 1.00 92.81 103 MET A N 1
ATOM 805 C CA . MET A 1 103 ? 13.708 -3.334 -4.513 1.00 92.81 103 MET A CA 1
ATOM 806 C C . MET A 1 103 ? 14.510 -3.897 -5.689 1.00 92.81 103 MET A C 1
ATOM 808 O O . MET A 1 103 ? 14.018 -4.757 -6.419 1.00 92.81 103 MET A O 1
ATOM 812 N N . LEU A 1 104 ? 15.751 -3.444 -5.884 1.00 92.81 104 LEU A N 1
ATOM 813 C CA . LEU A 1 104 ? 16.583 -3.896 -7.000 1.00 92.81 104 LEU A CA 1
ATOM 814 C C . LEU A 1 104 ? 17.023 -5.352 -6.843 1.00 92.81 104 LEU A C 1
ATOM 816 O O . LEU A 1 104 ? 17.105 -6.065 -7.843 1.00 92.81 104 LEU A O 1
ATOM 820 N N . GLN A 1 105 ? 17.246 -5.824 -5.614 1.00 93.12 105 GLN A N 1
ATOM 821 C CA . GLN A 1 105 ? 17.510 -7.238 -5.359 1.00 93.12 105 GLN A CA 1
ATOM 822 C C . GLN A 1 105 ? 16.326 -8.115 -5.785 1.00 93.12 105 GLN A C 1
ATOM 824 O O . GLN A 1 105 ? 16.529 -9.148 -6.424 1.00 93.12 105 GLN A O 1
ATOM 829 N N . PHE A 1 106 ? 15.096 -7.706 -5.468 1.00 93.94 106 PHE A N 1
ATOM 830 C CA . PHE A 1 106 ? 13.896 -8.420 -5.899 1.00 93.94 106 PHE A CA 1
ATOM 831 C C . PHE A 1 106 ? 13.706 -8.348 -7.415 1.00 93.94 106 PHE A C 1
ATOM 833 O O . PHE A 1 106 ? 13.541 -9.376 -8.067 1.00 93.94 106 PHE A O 1
ATOM 840 N N . LEU A 1 107 ? 13.817 -7.161 -8.009 1.00 92.75 107 LEU A N 1
ATOM 841 C CA . LEU A 1 107 ? 13.655 -6.976 -9.454 1.00 92.75 107 LEU A CA 1
ATOM 842 C C . LEU A 1 107 ? 14.745 -7.660 -10.294 1.00 92.75 107 LEU A C 1
ATOM 844 O O . LEU A 1 107 ? 14.516 -7.962 -11.462 1.00 92.75 107 LEU A O 1
ATOM 848 N N . GLY A 1 108 ? 15.912 -7.941 -9.710 1.00 92.69 108 GLY A N 1
ATOM 849 C CA . GLY A 1 108 ? 16.967 -8.733 -10.346 1.00 92.69 108 GLY A CA 1
ATOM 850 C C . GLY A 1 108 ? 16.637 -10.224 -10.484 1.00 92.69 108 GLY A C 1
ATOM 851 O O . GLY A 1 108 ? 17.322 -10.938 -11.219 1.00 92.69 108 GLY A O 1
ATOM 852 N N . GLN A 1 109 ? 15.600 -10.717 -9.800 1.00 93.25 109 GLN A N 1
ATOM 853 C CA . GLN A 1 109 ? 15.123 -12.092 -9.941 1.00 93.25 109 GLN A CA 1
ATOM 854 C C . GLN A 1 109 ? 14.239 -12.240 -11.187 1.00 93.25 109 GLN A C 1
ATOM 856 O O . GLN A 1 109 ? 13.590 -11.299 -11.640 1.00 93.25 109 GLN A O 1
ATOM 861 N N . ALA A 1 110 ? 14.178 -13.451 -11.743 1.00 91.94 110 ALA A N 1
ATOM 862 C CA . ALA A 1 110 ? 13.349 -13.714 -12.913 1.00 91.94 110 ALA A CA 1
ATOM 863 C C . ALA A 1 110 ? 11.849 -13.557 -12.602 1.00 91.94 110 ALA A C 1
ATOM 865 O O . ALA A 1 110 ? 11.361 -14.039 -11.579 1.00 91.94 110 ALA A O 1
ATOM 866 N N . ASN A 1 111 ? 11.118 -12.956 -13.548 1.00 93.88 111 ASN A N 1
ATOM 867 C CA . ASN A 1 111 ? 9.657 -12.827 -13.538 1.00 93.88 111 ASN A CA 1
ATOM 868 C C . ASN A 1 111 ? 9.089 -12.160 -12.272 1.00 93.88 111 ASN A C 1
ATOM 870 O O . ASN A 1 111 ? 8.088 -12.614 -11.722 1.00 93.88 111 ASN A O 1
ATOM 874 N N . THR A 1 112 ? 9.702 -11.087 -11.792 1.00 94.56 112 THR A N 1
ATOM 875 C CA . THR A 1 112 ? 9.190 -10.342 -10.639 1.00 94.56 112 THR A CA 1
ATOM 876 C C . THR A 1 112 ? 8.281 -9.187 -11.043 1.00 94.56 112 THR A C 1
ATOM 878 O O . THR A 1 112 ? 8.431 -8.587 -12.107 1.00 94.56 112 THR A O 1
ATOM 881 N N . ILE A 1 113 ? 7.305 -8.886 -10.188 1.00 93.75 113 ILE A N 1
ATOM 882 C CA . ILE A 1 113 ? 6.423 -7.724 -10.306 1.00 93.75 113 ILE A CA 1
ATOM 883 C C . ILE A 1 113 ? 6.351 -7.066 -8.933 1.00 93.75 113 ILE A C 1
ATOM 885 O O . ILE A 1 113 ? 5.974 -7.715 -7.956 1.00 93.75 113 ILE A O 1
ATOM 889 N N . PHE A 1 114 ? 6.700 -5.784 -8.863 1.00 94.75 114 PHE A N 1
ATOM 890 C CA . PHE A 1 114 ? 6.581 -4.999 -7.640 1.00 94.75 114 PHE A CA 1
ATOM 891 C C . PHE A 1 114 ? 5.445 -3.984 -7.771 1.00 94.75 114 PHE A C 1
ATOM 893 O O . PHE A 1 114 ? 5.433 -3.157 -8.690 1.00 94.75 114 PHE A O 1
ATOM 900 N N . LEU A 1 115 ? 4.469 -4.100 -6.876 1.00 95.12 115 LEU A N 1
ATOM 901 C CA . LEU A 1 115 ? 3.258 -3.293 -6.843 1.00 95.12 115 LEU A CA 1
ATOM 902 C C . LEU A 1 115 ? 3.196 -2.502 -5.538 1.00 95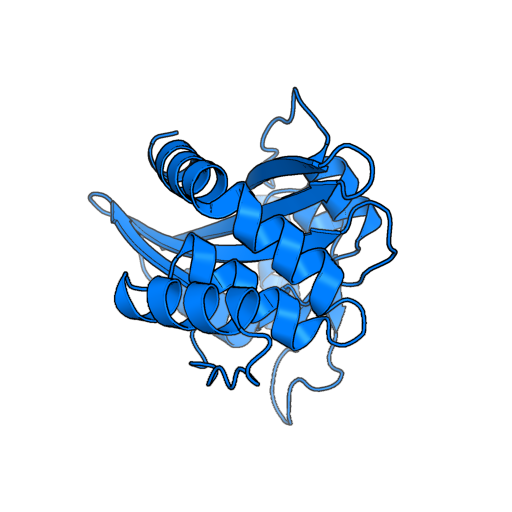.12 115 LEU A C 1
ATOM 904 O O . LEU A 1 115 ? 3.679 -2.946 -4.498 1.00 95.12 115 LEU A O 1
ATOM 908 N N . ILE A 1 116 ? 2.532 -1.359 -5.597 1.00 94.50 116 ILE A N 1
ATOM 909 C CA . ILE A 1 116 ? 2.140 -0.573 -4.439 1.00 94.50 116 ILE A CA 1
ATOM 910 C C . ILE A 1 116 ? 0.622 -0.608 -4.362 1.00 94.50 116 ILE A C 1
ATOM 912 O O . ILE A 1 116 ? -0.066 -0.345 -5.350 1.00 94.50 116 ILE A O 1
ATOM 916 N N . TYR A 1 117 ? 0.108 -0.921 -3.181 1.00 95.75 117 TYR A N 1
ATOM 917 C CA . TYR A 1 117 ? -1.305 -0.803 -2.874 1.00 95.75 117 TYR A CA 1
ATOM 918 C C . TYR A 1 117 ? -1.535 0.430 -2.005 1.00 95.75 117 TYR A C 1
ATOM 920 O O . TYR A 1 117 ? -1.176 0.459 -0.827 1.00 95.75 117 TYR A O 1
ATOM 928 N N . LEU A 1 118 ? -2.099 1.464 -2.618 1.00 95.31 118 LEU A N 1
ATOM 929 C CA . LEU A 1 118 ? -2.406 2.733 -1.977 1.00 95.31 118 LEU A CA 1
ATOM 930 C C . LEU A 1 118 ? -3.761 2.643 -1.269 1.00 95.31 118 LEU A C 1
ATOM 932 O O . LEU A 1 118 ? -4.731 2.137 -1.838 1.00 95.31 118 LEU A O 1
ATOM 936 N N . VAL A 1 119 ? -3.820 3.137 -0.035 1.00 96.38 119 VAL A N 1
ATOM 937 C CA . VAL A 1 119 ? -5.011 3.188 0.819 1.00 96.38 119 VAL A CA 1
ATOM 938 C C . VAL A 1 119 ? -5.205 4.629 1.293 1.00 96.38 119 VAL A C 1
ATOM 940 O O . VAL A 1 119 ? -4.670 5.038 2.328 1.00 96.38 119 VAL A O 1
ATOM 943 N N . GLY A 1 120 ? -6.005 5.384 0.544 1.00 95.69 120 GLY A N 1
ATOM 944 C CA . GLY A 1 120 ? -6.363 6.765 0.847 1.00 95.69 120 GLY A CA 1
ATOM 945 C C . GLY A 1 120 ? -7.563 6.837 1.788 1.00 95.69 120 GLY A C 1
ATOM 946 O O . GLY A 1 120 ? -8.647 6.335 1.483 1.00 95.69 120 GLY A O 1
ATOM 947 N N . ILE A 1 121 ? -7.393 7.469 2.946 1.00 96.44 121 ILE A N 1
ATOM 948 C CA . ILE A 1 121 ? -8.412 7.541 3.999 1.00 96.44 121 ILE A CA 1
ATOM 949 C C . ILE A 1 121 ? -9.018 8.940 4.019 1.00 96.44 121 ILE A C 1
ATOM 951 O O . ILE A 1 121 ? -8.306 9.916 4.233 1.00 96.44 121 ILE A O 1
ATOM 955 N N . GLN A 1 122 ? -10.336 9.015 3.842 1.00 95.00 122 GLN A N 1
ATOM 956 C CA . GLN A 1 122 ? -11.130 10.240 3.937 1.00 95.00 122 GLN A CA 1
ATOM 957 C C . GLN A 1 122 ? -11.878 10.240 5.268 1.00 95.00 122 GLN A C 1
ATOM 959 O O . GLN A 1 122 ? -12.929 9.598 5.408 1.00 95.00 122 GLN A O 1
ATOM 964 N N . LEU A 1 123 ? -11.327 10.924 6.268 1.00 94.44 123 LEU A N 1
ATOM 965 C CA . LEU A 1 123 ? -11.898 10.957 7.613 1.00 94.44 123 LEU A CA 1
ATOM 966 C C . LEU A 1 123 ? -13.233 11.703 7.659 1.00 94.44 123 LEU A C 1
ATOM 968 O O . LEU A 1 123 ? -14.140 11.247 8.362 1.00 94.44 123 LEU A O 1
ATOM 972 N N . GLU A 1 124 ? -13.377 12.793 6.901 1.00 92.56 124 GLU A N 1
ATOM 973 C CA . GLU A 1 124 ? -14.596 13.618 6.913 1.00 92.56 124 GLU A CA 1
ATOM 974 C C . GLU A 1 124 ? -15.814 12.824 6.426 1.00 92.56 124 GLU A C 1
ATOM 976 O O . GLU A 1 124 ? -16.854 12.774 7.087 1.00 92.56 124 GLU A O 1
ATOM 981 N N . ASN A 1 125 ? -15.644 12.106 5.314 1.00 93.69 125 ASN A N 1
ATOM 982 C CA . ASN A 1 125 ? -16.703 11.319 4.680 1.00 93.69 125 ASN A CA 1
ATOM 983 C C . ASN A 1 125 ? -16.744 9.860 5.159 1.00 93.69 125 ASN A C 1
ATOM 985 O O . ASN A 1 125 ? -17.572 9.077 4.690 1.00 93.69 125 ASN A O 1
ATOM 989 N N . LYS A 1 126 ? -15.849 9.472 6.081 1.00 95.94 126 LYS A N 1
ATOM 990 C CA . LYS A 1 126 ? -15.666 8.085 6.554 1.00 95.94 126 LYS A CA 1
ATOM 991 C C . LYS A 1 126 ? -15.519 7.095 5.395 1.00 95.94 126 LYS A C 1
ATOM 993 O O . LYS A 1 126 ? -16.104 6.004 5.394 1.00 95.94 126 LYS A O 1
ATOM 998 N N . ASN A 1 127 ? -14.748 7.491 4.392 1.00 96.00 127 ASN A N 1
ATOM 999 C CA . ASN A 1 127 ? -14.544 6.724 3.178 1.00 96.00 127 ASN A CA 1
ATOM 1000 C C . ASN A 1 127 ? -13.084 6.280 3.039 1.00 96.00 127 ASN A C 1
ATOM 1002 O O . ASN A 1 127 ? -12.187 6.858 3.647 1.00 96.00 127 ASN A O 1
ATOM 1006 N N . ILE A 1 128 ? -12.870 5.212 2.277 1.00 97.31 128 ILE A N 1
ATOM 1007 C CA . ILE A 1 128 ? -11.542 4.713 1.930 1.00 97.31 128 ILE A CA 1
ATOM 1008 C C . ILE A 1 128 ? -11.546 4.503 0.423 1.00 97.31 128 ILE A C 1
ATOM 1010 O O . ILE A 1 128 ? -12.475 3.893 -0.108 1.00 97.31 128 ILE A O 1
ATOM 1014 N N . VAL A 1 129 ? -10.528 5.032 -0.239 1.00 96.00 129 VAL A N 1
ATOM 1015 C CA . VAL A 1 129 ? -10.243 4.803 -1.653 1.00 96.00 129 VAL A CA 1
ATOM 1016 C C . VAL A 1 129 ? -8.961 3.991 -1.758 1.00 96.00 129 VAL A C 1
ATOM 1018 O O . VAL A 1 129 ? -8.053 4.143 -0.940 1.00 96.00 129 VAL A O 1
ATOM 1021 N N . THR A 1 130 ? -8.908 3.086 -2.724 1.00 96.25 130 THR A N 1
ATOM 1022 C CA . THR A 1 130 ? -7.786 2.165 -2.909 1.00 96.25 130 THR A CA 1
ATOM 1023 C C . THR A 1 130 ? -7.300 2.201 -4.350 1.00 96.25 130 THR A C 1
ATOM 1025 O O . THR A 1 130 ? -8.064 2.499 -5.275 1.00 96.25 130 THR A O 1
ATOM 1028 N N . LYS A 1 131 ? -6.007 1.932 -4.549 1.00 95.56 131 LYS A N 1
ATOM 1029 C CA . LYS A 1 131 ? -5.435 1.777 -5.889 1.00 95.56 131 LYS A CA 1
ATOM 1030 C C . LYS A 1 131 ? -4.277 0.794 -5.877 1.00 95.56 131 LYS A C 1
ATOM 1032 O O . LYS A 1 131 ? -3.347 0.960 -5.089 1.00 95.56 131 LYS A O 1
ATOM 1037 N N . LEU A 1 132 ? -4.290 -0.188 -6.775 1.00 95.25 132 LEU A N 1
ATOM 1038 C CA . LEU A 1 132 ? -3.131 -1.046 -7.017 1.00 95.25 132 LEU A CA 1
ATOM 1039 C C . LEU A 1 132 ? -2.360 -0.570 -8.255 1.00 95.25 132 LEU A C 1
ATOM 1041 O O . LEU A 1 132 ? -2.871 -0.622 -9.373 1.00 95.25 132 LEU A O 1
ATOM 1045 N N . VAL A 1 133 ? -1.110 -0.143 -8.068 1.00 94.94 133 VAL A N 1
ATOM 1046 C CA . VAL A 1 133 ? -0.263 0.388 -9.148 1.00 94.94 133 VAL A CA 1
ATOM 1047 C C . VAL A 1 133 ? 1.117 -0.270 -9.174 1.00 94.94 133 VAL A C 1
ATOM 1049 O O . VAL A 1 133 ? 1.663 -0.607 -8.126 1.00 94.94 133 VAL A O 1
ATOM 1052 N N . PRO A 1 134 ? 1.734 -0.463 -10.348 1.00 94.06 134 PRO A N 1
ATOM 1053 C CA . PRO A 1 134 ? 3.138 -0.860 -10.438 1.00 94.06 134 PRO A CA 1
ATOM 1054 C C . PRO A 1 134 ? 4.080 0.244 -9.945 1.00 94.06 134 PRO A C 1
ATOM 1056 O O . PRO A 1 134 ? 3.833 1.420 -10.198 1.00 94.06 134 PRO A O 1
ATOM 1059 N N . ILE A 1 135 ? 5.212 -0.128 -9.335 1.00 91.88 135 ILE A N 1
ATOM 1060 C CA . ILE A 1 135 ? 6.245 0.841 -8.904 1.00 91.88 135 ILE A CA 1
ATOM 1061 C C . ILE A 1 135 ? 6.768 1.708 -10.065 1.00 91.88 135 ILE A C 1
ATOM 1063 O O . ILE A 1 135 ? 7.147 2.855 -9.861 1.00 91.88 135 ILE A O 1
ATOM 1067 N N . PHE A 1 136 ? 6.760 1.168 -11.289 1.00 91.88 136 PHE A N 1
ATOM 1068 C CA . PHE A 1 136 ? 7.222 1.843 -12.507 1.00 91.88 136 PHE A CA 1
ATOM 1069 C C . PHE A 1 136 ? 6.112 2.567 -13.277 1.00 91.88 136 PHE A C 1
ATOM 1071 O O . PHE A 1 136 ? 6.283 2.905 -14.453 1.00 91.88 136 PHE A O 1
ATOM 1078 N N . ASP A 1 137 ? 4.963 2.788 -12.643 1.00 93.88 137 ASP A N 1
ATOM 1079 C CA . ASP A 1 137 ? 3.982 3.726 -13.165 1.00 93.88 137 ASP A CA 1
ATOM 1080 C C . ASP A 1 137 ? 4.579 5.144 -13.173 1.00 93.88 137 ASP A C 1
ATOM 1082 O O . ASP A 1 137 ? 5.115 5.621 -12.171 1.00 93.88 137 ASP A O 1
ATOM 1086 N N . GLN A 1 138 ? 4.496 5.844 -14.305 1.00 92.31 138 GLN A N 1
ATOM 1087 C CA . GLN A 1 138 ? 5.069 7.181 -14.444 1.00 92.31 138 GLN A CA 1
ATOM 1088 C C . GLN A 1 138 ? 4.524 8.191 -13.431 1.00 92.31 138 GLN A C 1
ATOM 1090 O O . GLN A 1 138 ? 5.255 9.107 -13.056 1.00 92.31 138 GLN A O 1
ATOM 1095 N N . ASN A 1 139 ? 3.267 8.070 -13.004 1.00 92.06 139 ASN A N 1
ATOM 1096 C CA . ASN A 1 139 ? 2.685 8.979 -12.018 1.00 92.06 139 ASN A CA 1
ATOM 1097 C C . ASN A 1 139 ? 3.285 8.734 -10.627 1.00 92.06 139 ASN A C 1
ATOM 1099 O O . ASN A 1 139 ? 3.546 9.694 -9.902 1.00 92.06 139 ASN A O 1
ATOM 1103 N N . ILE A 1 140 ? 3.594 7.474 -10.296 1.00 92.06 140 ILE A N 1
ATOM 1104 C CA . ILE A 1 140 ? 4.346 7.122 -9.084 1.00 92.06 140 ILE A CA 1
ATOM 1105 C C . ILE A 1 140 ? 5.756 7.702 -9.156 1.00 92.06 140 ILE A C 1
ATOM 1107 O O . ILE A 1 140 ? 6.186 8.397 -8.236 1.00 92.06 140 ILE A O 1
ATOM 1111 N N . LEU A 1 141 ? 6.452 7.481 -10.272 1.00 91.06 141 LEU A N 1
ATOM 1112 C CA . LEU A 1 141 ? 7.841 7.906 -10.434 1.00 91.06 141 LEU A CA 1
ATOM 1113 C C . LEU A 1 141 ? 7.996 9.434 -10.422 1.00 91.06 141 LEU A C 1
ATOM 1115 O O . LEU A 1 141 ? 8.866 9.947 -9.721 1.00 91.06 141 LEU A O 1
ATOM 1119 N N . LYS A 1 142 ? 7.126 10.172 -11.126 1.00 90.25 142 LYS A N 1
ATOM 1120 C CA . LYS A 1 142 ? 7.102 11.651 -11.117 1.00 90.25 142 LYS A CA 1
ATOM 1121 C C . LYS A 1 142 ? 6.787 12.219 -9.734 1.00 90.25 142 LYS A C 1
ATOM 1123 O O . LYS A 1 142 ? 7.283 13.285 -9.383 1.00 90.25 142 LYS A O 1
ATOM 1128 N N . GLY A 1 143 ? 5.974 11.503 -8.962 1.00 90.00 143 GLY A N 1
ATOM 1129 C CA . GLY A 1 143 ? 5.638 11.821 -7.580 1.00 90.00 143 GLY A CA 1
ATOM 1130 C C . GLY A 1 143 ? 6.655 11.312 -6.562 1.00 90.00 143 GLY A C 1
ATOM 1131 O O . GLY A 1 143 ? 6.315 11.222 -5.384 1.00 90.00 143 GLY A O 1
ATOM 1132 N N . SER A 1 144 ? 7.868 10.943 -6.977 1.00 91.19 144 SER A N 1
ATOM 1133 C CA . SER A 1 144 ? 8.872 10.351 -6.098 1.00 91.19 144 SER A CA 1
ATOM 1134 C C . SER A 1 144 ? 10.237 11.016 -6.240 1.00 91.19 144 SER A C 1
ATOM 1136 O O . SER A 1 144 ? 10.569 11.593 -7.273 1.00 91.19 144 SER A O 1
ATOM 1138 N N . HIS A 1 145 ? 11.039 10.932 -5.186 1.00 90.44 145 HIS A N 1
ATOM 1139 C CA . HIS A 1 145 ? 12.448 11.304 -5.209 1.00 90.44 145 HIS A CA 1
ATOM 1140 C C . HIS A 1 145 ? 13.258 10.325 -4.361 1.00 90.44 145 HIS A C 1
ATOM 1142 O O . HIS A 1 145 ? 12.701 9.568 -3.569 1.00 90.44 145 HIS A O 1
ATOM 1148 N N . ILE A 1 146 ? 14.575 10.321 -4.543 1.00 90.38 146 ILE A N 1
ATOM 1149 C CA . ILE A 1 146 ? 15.484 9.504 -3.739 1.00 90.38 146 ILE A CA 1
ATOM 1150 C C . ILE A 1 146 ? 15.874 10.300 -2.501 1.00 90.38 146 ILE A C 1
ATOM 1152 O O . ILE A 1 146 ? 16.271 11.462 -2.606 1.00 90.38 146 ILE A O 1
ATOM 1156 N N . GLU A 1 147 ? 15.786 9.666 -1.339 1.00 87.12 147 GLU A N 1
ATOM 1157 C CA . GLU A 1 147 ? 16.220 10.236 -0.075 1.00 87.12 147 GLU A CA 1
ATOM 1158 C C . GLU A 1 147 ? 17.267 9.331 0.585 1.00 87.12 147 GLU A C 1
ATOM 1160 O O . GLU A 1 147 ? 17.047 8.145 0.827 1.00 87.12 147 GLU A O 1
ATOM 1165 N N . ASN A 1 148 ? 18.425 9.923 0.888 1.00 81.88 148 ASN A N 1
ATOM 1166 C CA . ASN A 1 148 ? 19.560 9.245 1.529 1.00 81.88 148 ASN A CA 1
ATOM 1167 C C . ASN A 1 148 ? 19.589 9.460 3.049 1.00 81.88 148 ASN A C 1
ATOM 1169 O O . ASN A 1 148 ? 20.421 8.901 3.765 1.00 81.88 148 ASN A O 1
ATOM 1173 N N . ALA A 1 149 ? 18.698 10.304 3.573 1.00 69.38 149 ALA A N 1
ATOM 1174 C CA . ALA A 1 149 ? 18.556 10.461 5.007 1.00 69.38 149 ALA A CA 1
ATOM 1175 C C . ALA A 1 149 ? 18.031 9.144 5.600 1.00 69.38 149 ALA A C 1
ATOM 1177 O O . ALA A 1 149 ? 17.078 8.557 5.095 1.00 69.38 149 ALA A O 1
ATOM 1178 N N . TRP A 1 150 ? 18.641 8.686 6.698 1.00 62.16 150 TRP A N 1
ATOM 1179 C CA . TRP A 1 150 ? 18.196 7.503 7.454 1.00 62.16 150 TRP A CA 1
ATOM 1180 C C . TRP A 1 150 ? 18.325 6.148 6.737 1.00 62.16 150 TRP A C 1
ATOM 1182 O O . TRP A 1 150 ? 17.823 5.148 7.252 1.00 62.16 150 TRP A O 1
ATOM 1192 N N . SER A 1 151 ? 19.012 6.076 5.594 1.00 61.53 151 SER A N 1
ATOM 1193 C CA . SER A 1 151 ? 19.192 4.823 4.850 1.00 61.53 151 SER A CA 1
ATOM 1194 C C . SER A 1 151 ? 20.337 3.943 5.380 1.00 61.53 151 SER A C 1
ATOM 1196 O O . SER A 1 151 ? 20.448 2.782 5.012 1.00 61.53 151 SER A O 1
ATOM 1198 N N . GLY A 1 152 ? 21.143 4.443 6.322 1.00 60.97 152 GLY A N 1
ATOM 1199 C CA . GLY A 1 152 ? 22.329 3.741 6.828 1.00 60.97 152 GLY A CA 1
ATOM 1200 C C . GLY A 1 152 ? 23.551 3.969 5.933 1.00 60.97 152 GLY A C 1
ATOM 1201 O O . GLY A 1 152 ? 23.423 4.418 4.797 1.00 60.97 152 GLY A O 1
ATOM 1202 N N . ARG A 1 153 ? 24.757 3.717 6.463 1.00 61.31 153 ARG A N 1
ATOM 1203 C CA . ARG A 1 153 ? 25.996 3.836 5.673 1.00 61.31 153 ARG A CA 1
ATOM 1204 C C . ARG A 1 153 ? 25.985 2.791 4.549 1.00 61.31 153 ARG 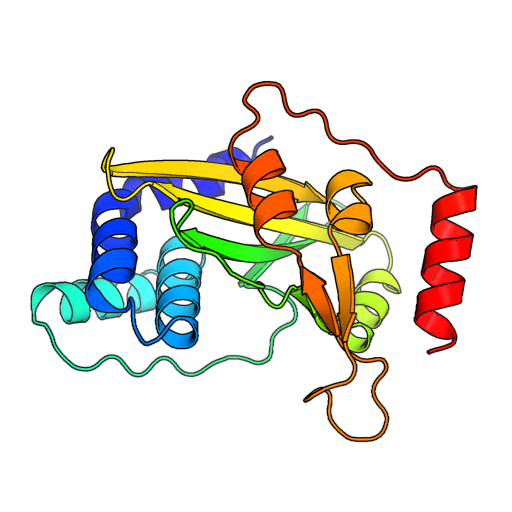A C 1
ATOM 1206 O O . ARG A 1 153 ? 25.550 1.671 4.791 1.00 61.31 153 ARG A O 1
ATOM 1213 N N . ASP A 1 154 ? 26.475 3.175 3.372 1.00 67.75 154 ASP A N 1
ATOM 1214 C CA . ASP A 1 154 ? 26.663 2.309 2.196 1.00 67.75 154 ASP A CA 1
ATOM 1215 C C . ASP A 1 154 ? 25.375 1.761 1.542 1.00 67.75 154 ASP A C 1
ATOM 1217 O O . ASP A 1 154 ? 25.394 0.689 0.941 1.00 67.75 154 ASP A O 1
ATOM 1221 N N . THR A 1 155 ? 24.259 2.494 1.624 1.00 81.69 155 THR A N 1
ATOM 1222 C CA . THR A 1 155 ? 23.016 2.175 0.892 1.00 81.69 155 THR A CA 1
ATOM 1223 C C . THR A 1 155 ? 22.690 3.243 -0.145 1.00 81.69 155 THR A C 1
ATOM 1225 O O . THR A 1 155 ? 23.097 4.398 -0.009 1.00 81.69 155 THR A O 1
ATOM 1228 N N . ARG A 1 156 ? 21.892 2.875 -1.151 1.00 87.81 156 ARG A N 1
ATOM 1229 C CA . ARG A 1 156 ? 21.465 3.788 -2.233 1.00 87.81 156 ARG A CA 1
ATOM 1230 C C . ARG A 1 156 ? 20.289 4.699 -1.864 1.00 87.81 156 ARG A C 1
ATOM 1232 O O . ARG A 1 156 ? 19.739 5.361 -2.738 1.00 87.81 156 ARG A O 1
ATOM 1239 N N . GLY A 1 157 ? 19.881 4.709 -0.594 1.00 89.56 157 GLY A N 1
ATOM 1240 C CA . GLY A 1 157 ? 18.724 5.467 -0.123 1.00 89.56 157 GLY A CA 1
ATOM 1241 C C . GLY A 1 157 ? 17.397 4.708 -0.216 1.00 89.56 157 GLY A C 1
ATOM 1242 O O . GLY A 1 157 ? 17.333 3.497 -0.464 1.00 89.56 157 GLY A O 1
ATOM 1243 N N . HIS A 1 158 ? 16.305 5.440 -0.008 1.00 88.19 158 HIS A N 1
ATOM 1244 C CA . HIS A 1 158 ? 14.941 4.972 -0.257 1.00 88.19 158 HIS A CA 1
ATOM 1245 C C . HIS A 1 158 ? 14.213 5.893 -1.230 1.00 88.19 158 HIS A C 1
ATOM 1247 O O . HIS A 1 158 ? 14.499 7.085 -1.328 1.00 88.19 158 HIS A O 1
ATOM 1253 N N . ILE A 1 159 ? 13.234 5.335 -1.937 1.00 90.62 159 ILE A N 1
ATOM 1254 C CA . ILE A 1 159 ? 12.263 6.117 -2.696 1.00 90.62 159 ILE A CA 1
ATOM 1255 C C . ILE A 1 159 ? 11.306 6.761 -1.697 1.00 90.62 159 ILE A C 1
ATOM 1257 O O . ILE A 1 159 ? 10.714 6.078 -0.860 1.00 90.62 159 ILE A O 1
ATOM 1261 N N . GLN A 1 160 ? 11.154 8.073 -1.788 1.00 90.75 160 GLN A N 1
ATOM 1262 C CA . GLN A 1 160 ? 10.281 8.886 -0.961 1.00 90.75 160 GLN A CA 1
ATOM 1263 C C . GLN A 1 160 ? 9.154 9.445 -1.832 1.00 90.75 160 GLN A C 1
ATOM 1265 O O . GLN A 1 160 ? 9.411 10.096 -2.850 1.00 90.75 160 GLN A O 1
ATOM 1270 N N . PHE A 1 161 ? 7.900 9.194 -1.449 1.00 91.38 161 PHE A N 1
ATOM 1271 C CA . PHE A 1 161 ? 6.747 9.682 -2.202 1.00 91.38 161 PHE A CA 1
ATOM 1272 C C . PHE A 1 161 ? 6.332 11.083 -1.759 1.00 91.38 161 PHE A C 1
ATOM 1274 O O . PHE A 1 161 ? 6.401 11.451 -0.582 1.00 91.38 161 PHE A O 1
ATOM 1281 N N . ASN A 1 162 ? 5.841 11.852 -2.724 1.00 90.25 162 ASN A N 1
ATOM 1282 C CA . ASN A 1 162 ? 5.127 13.095 -2.515 1.00 90.25 162 ASN A CA 1
ATOM 1283 C C . ASN A 1 162 ? 3.648 12.787 -2.233 1.00 90.25 162 ASN A C 1
ATOM 1285 O O . ASN A 1 162 ? 2.960 12.230 -3.091 1.00 90.25 162 ASN A O 1
ATOM 1289 N N . GLY A 1 163 ? 3.147 13.170 -1.054 1.00 86.19 163 GLY A N 1
ATOM 1290 C CA . GLY A 1 163 ? 1.769 12.875 -0.644 1.00 86.19 163 GLY A CA 1
ATOM 1291 C C . GLY A 1 163 ? 0.714 13.398 -1.614 1.00 86.19 163 GLY A C 1
ATOM 1292 O O . GLY A 1 163 ? -0.187 12.653 -1.970 1.00 86.19 163 GLY A O 1
ATOM 1293 N N . ASN A 1 16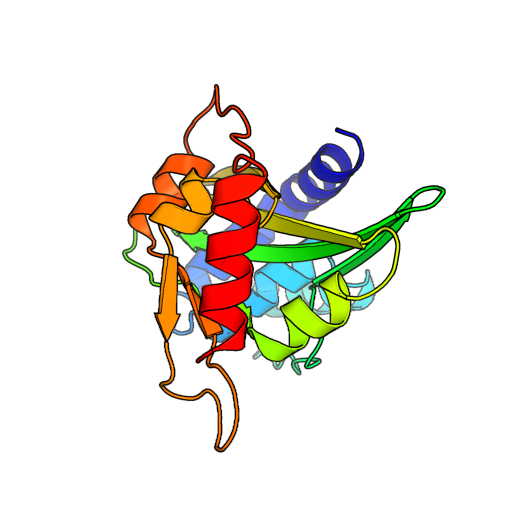4 ? 0.868 14.619 -2.138 1.00 87.81 164 ASN A N 1
ATOM 1294 C CA . ASN A 1 164 ? -0.095 15.188 -3.091 1.00 87.81 164 ASN A CA 1
ATOM 1295 C C . ASN A 1 164 ? -0.165 14.378 -4.392 1.00 87.81 164 ASN A C 1
ATOM 1297 O O . ASN A 1 164 ? -1.241 14.200 -4.957 1.00 87.81 164 ASN A O 1
ATOM 1301 N N . SER A 1 165 ? 0.976 13.855 -4.846 1.00 88.12 165 SER A N 1
ATOM 1302 C CA . SER A 1 165 ? 1.027 12.985 -6.024 1.00 88.12 165 SER A CA 1
ATOM 1303 C C . SER A 1 165 ? 0.344 11.642 -5.757 1.00 88.12 165 SER A C 1
ATOM 1305 O O . SER A 1 165 ? -0.396 11.163 -6.610 1.00 88.12 165 SER A O 1
ATOM 1307 N N . MET A 1 166 ? 0.527 11.058 -4.566 1.00 90.12 166 MET A N 1
ATOM 1308 C CA . MET A 1 166 ? -0.177 9.825 -4.182 1.00 90.12 166 MET A CA 1
ATOM 1309 C C . MET A 1 166 ? -1.686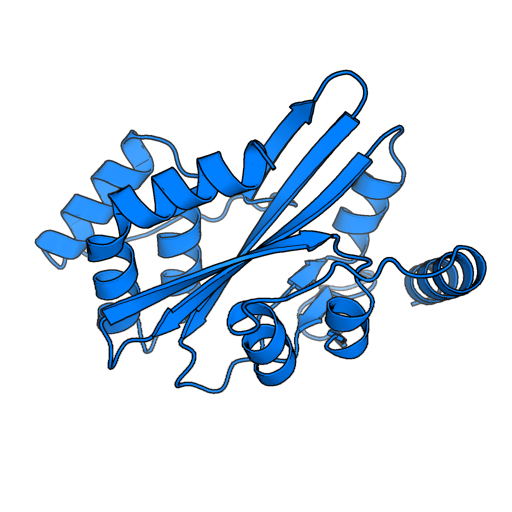 10.055 -4.062 1.00 90.12 166 MET A C 1
ATOM 1311 O O . MET A 1 166 ? -2.457 9.280 -4.618 1.00 90.12 166 MET A O 1
ATOM 1315 N N . HIS A 1 167 ? -2.105 11.162 -3.442 1.00 91.62 167 HIS A N 1
ATOM 1316 C CA . HIS A 1 167 ? -3.518 11.516 -3.302 1.00 91.62 167 HIS A CA 1
ATOM 1317 C C . HIS A 1 167 ? -4.201 11.667 -4.667 1.00 91.62 167 HIS A C 1
ATOM 1319 O O . HIS A 1 167 ? -5.346 11.246 -4.838 1.00 91.62 167 HIS A O 1
ATOM 1325 N N . ALA A 1 168 ? -3.503 12.236 -5.657 1.00 90.31 168 ALA A N 1
ATOM 1326 C CA . ALA A 1 168 ? -4.019 12.345 -7.018 1.00 90.31 168 ALA A CA 1
ATOM 1327 C C . ALA A 1 168 ? -4.280 10.963 -7.644 1.00 90.31 168 ALA A C 1
ATOM 1329 O O . ALA A 1 168 ? -5.320 10.765 -8.260 1.00 90.31 168 ALA A O 1
ATOM 1330 N N . IL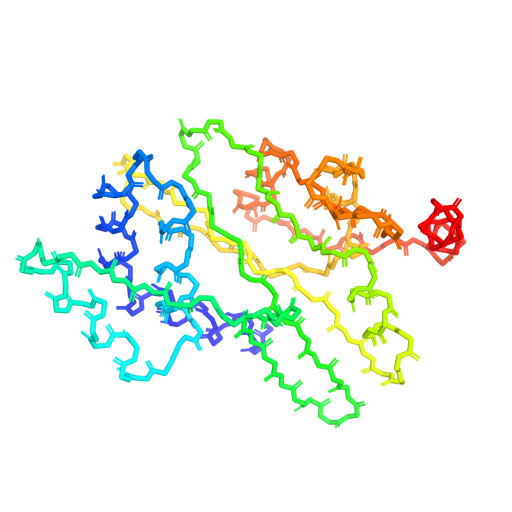E A 1 169 ? -3.387 9.992 -7.430 1.00 92.06 169 ILE A N 1
ATOM 1331 C CA . ILE A 1 169 ? -3.562 8.609 -7.908 1.00 92.06 169 ILE A CA 1
ATOM 1332 C C . ILE A 1 169 ? -4.705 7.905 -7.159 1.00 92.06 169 ILE A C 1
ATOM 1334 O O . ILE A 1 169 ? -5.530 7.225 -7.768 1.00 92.06 169 ILE A O 1
ATOM 1338 N N . GLU A 1 170 ? -4.765 8.067 -5.836 1.00 91.12 170 GLU A N 1
ATOM 1339 C CA . GLU A 1 170 ? -5.768 7.442 -4.963 1.00 91.12 170 GLU A CA 1
ATOM 1340 C C . GLU A 1 170 ? -7.197 7.902 -5.283 1.00 91.12 170 GLU A C 1
ATOM 1342 O O . GLU A 1 170 ? -8.138 7.115 -5.190 1.00 91.12 170 GLU A O 1
ATOM 1347 N N . THR A 1 171 ? -7.366 9.171 -5.659 1.00 91.88 171 THR A N 1
ATOM 1348 C CA . THR A 1 171 ? -8.683 9.789 -5.886 1.00 91.88 171 THR A CA 1
ATOM 1349 C C . THR A 1 171 ? -9.151 9.768 -7.339 1.00 91.88 171 THR A C 1
ATOM 1351 O O . THR A 1 171 ? -10.318 10.063 -7.598 1.00 91.88 171 THR A O 1
ATOM 1354 N N . ASP A 1 172 ? -8.288 9.385 -8.280 1.00 93.38 172 ASP A N 1
ATOM 1355 C CA . ASP A 1 172 ? -8.641 9.281 -9.693 1.00 93.38 172 ASP A CA 1
ATOM 1356 C C . ASP A 1 172 ? -9.490 8.024 -9.958 1.00 93.38 172 ASP A C 1
ATOM 1358 O O . ASP A 1 172 ? -9.024 6.880 -9.870 1.00 93.38 172 ASP A O 1
ATOM 1362 N N . THR A 1 173 ? -10.774 8.224 -10.266 1.00 89.00 173 THR A N 1
ATOM 1363 C CA . THR A 1 173 ? -11.723 7.137 -10.551 1.00 89.00 173 THR A CA 1
ATOM 1364 C C . THR A 1 173 ? -11.486 6.481 -11.905 1.00 89.00 173 THR A C 1
ATOM 1366 O O . THR A 1 173 ? -11.803 5.302 -12.054 1.00 89.00 173 THR A O 1
ATOM 1369 N N . ASP A 1 174 ? 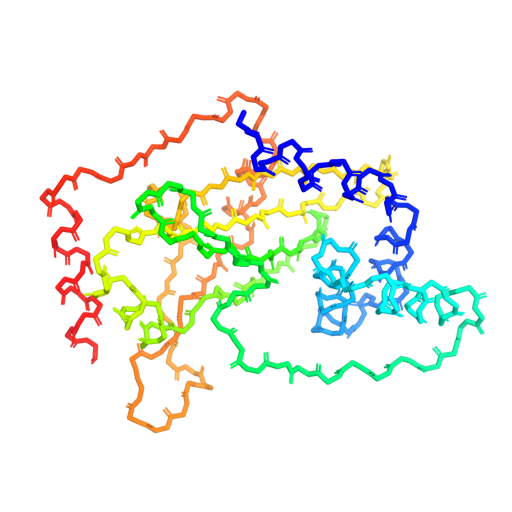-10.881 7.205 -12.846 1.00 91.19 174 ASP A N 1
ATOM 1370 C CA . ASP A 1 174 ? -10.598 6.749 -14.208 1.00 91.19 174 ASP A CA 1
ATOM 1371 C C . ASP A 1 174 ? -9.089 6.534 -14.413 1.00 91.19 174 ASP A C 1
ATOM 1373 O O . ASP A 1 174 ? -8.567 6.610 -15.526 1.00 91.19 174 ASP A O 1
ATOM 1377 N N . TYR A 1 175 ? -8.383 6.238 -13.317 1.00 91.56 175 TYR A N 1
ATOM 1378 C CA . TYR A 1 175 ? -6.941 6.055 -13.326 1.00 91.56 175 TYR A CA 1
ATOM 1379 C C . TYR A 1 175 ? -6.519 4.951 -14.295 1.00 91.56 175 TYR A C 1
ATOM 1381 O O . TYR A 1 175 ? -6.905 3.782 -14.166 1.00 91.56 175 TYR A O 1
ATOM 1389 N N . HIS A 1 176 ? -5.640 5.310 -15.224 1.00 89.44 176 HIS A N 1
ATOM 1390 C CA . HIS A 1 176 ? -5.026 4.376 -16.150 1.00 89.44 176 HIS A CA 1
ATOM 1391 C C . HIS A 1 176 ? -3.548 4.216 -15.830 1.00 89.44 176 HIS A C 1
ATOM 1393 O O . HIS A 1 176 ? -2.790 5.186 -15.825 1.00 89.44 176 HIS A O 1
ATOM 1399 N N . ILE A 1 177 ? -3.141 2.964 -15.607 1.00 91.69 177 ILE A N 1
ATOM 1400 C CA . ILE A 1 177 ? -1.739 2.618 -15.391 1.00 91.69 177 ILE A CA 1
ATOM 1401 C C . ILE A 1 177 ? -0.925 3.084 -16.597 1.00 91.69 177 ILE A C 1
ATOM 1403 O O . ILE A 1 177 ? -1.179 2.669 -17.732 1.00 91.69 177 ILE A O 1
ATOM 1407 N N . ASN A 1 178 ? 0.079 3.913 -16.332 1.00 90.88 178 ASN A N 1
ATOM 1408 C CA . ASN A 1 178 ? 0.960 4.457 -17.353 1.00 90.88 178 ASN A CA 1
ATOM 1409 C C . ASN A 1 178 ? 2.369 3.901 -17.157 1.00 90.88 178 ASN A C 1
ATOM 1411 O O . ASN A 1 178 ? 3.192 4.479 -16.447 1.00 90.88 178 ASN A O 1
ATOM 1415 N N . ILE A 1 179 ? 2.635 2.744 -17.765 1.00 87.94 179 ILE A N 1
ATOM 1416 C CA . ILE A 1 179 ? 3.938 2.084 -17.655 1.00 87.94 179 ILE A CA 1
ATOM 1417 C C . ILE A 1 179 ? 5.004 2.902 -18.381 1.00 87.94 179 ILE A C 1
ATOM 1419 O O . ILE A 1 179 ? 4.831 3.316 -19.529 1.00 87.94 179 ILE A O 1
ATOM 1423 N N . MET A 1 180 ? 6.133 3.100 -17.709 1.00 86.50 180 MET A N 1
ATOM 1424 C CA . MET A 1 180 ? 7.317 3.720 -18.287 1.00 86.50 180 MET A CA 1
ATOM 1425 C C . MET A 1 180 ? 7.779 2.996 -19.575 1.00 86.50 180 MET A C 1
ATOM 1427 O O . MET A 1 180 ? 7.913 1.767 -19.572 1.00 86.50 180 MET A O 1
ATOM 1431 N N . PRO A 1 181 ? 8.040 3.727 -20.679 1.00 88.69 181 PRO A N 1
ATOM 1432 C CA . PRO A 1 181 ? 8.652 3.174 -21.881 1.00 88.69 181 PRO A CA 1
ATOM 1433 C C . PRO A 1 181 ? 9.979 2.476 -21.579 1.00 88.69 181 PRO A C 1
ATOM 1435 O O . PRO A 1 181 ? 10.691 2.827 -20.645 1.00 88.69 181 PRO A O 1
ATOM 1438 N N . LYS A 1 182 ? 10.344 1.488 -22.399 1.00 87.81 182 LYS A N 1
ATOM 1439 C CA . LYS A 1 182 ? 11.529 0.652 -22.158 1.00 87.81 182 LYS A CA 1
ATOM 1440 C C . LYS A 1 182 ? 12.839 1.449 -22.070 1.00 87.81 182 LYS A C 1
ATOM 1442 O O . LYS A 1 182 ? 13.701 1.090 -21.270 1.00 87.81 182 LYS A O 1
ATOM 1447 N N . ASP A 1 183 ? 12.999 2.473 -22.902 1.00 88.38 183 ASP A N 1
ATOM 1448 C CA . ASP A 1 183 ? 14.227 3.271 -22.936 1.00 88.38 183 ASP A CA 1
ATOM 1449 C C . ASP A 1 183 ? 14.340 4.136 -21.672 1.00 88.38 183 ASP A C 1
ATOM 1451 O O . ASP A 1 183 ? 15.339 4.036 -20.960 1.00 88.38 183 ASP A O 1
ATOM 1455 N N . ASP A 1 184 ? 13.261 4.833 -21.304 1.00 88.50 184 ASP A N 1
ATOM 1456 C CA . ASP A 1 184 ? 13.145 5.583 -20.045 1.00 88.50 184 ASP A CA 1
ATOM 1457 C C . ASP A 1 184 ? 13.370 4.680 -18.820 1.00 88.50 184 ASP A C 1
ATOM 1459 O O . ASP A 1 184 ? 14.037 5.063 -17.859 1.00 88.50 184 ASP A O 1
ATOM 1463 N N . PHE A 1 185 ? 12.859 3.445 -18.862 1.00 88.69 185 PHE A N 1
ATOM 1464 C CA . PHE A 1 185 ? 13.054 2.459 -17.801 1.00 88.69 185 PHE A CA 1
ATOM 1465 C C . PHE A 1 185 ? 14.527 2.113 -17.613 1.00 88.69 185 PHE A C 1
ATOM 1467 O O . PHE A 1 185 ? 15.007 2.046 -16.482 1.00 88.69 185 PHE A O 1
ATOM 1474 N N . LYS A 1 186 ? 15.266 1.911 -18.708 1.00 88.94 186 LYS A N 1
ATOM 1475 C CA . LYS A 1 186 ? 16.699 1.622 -18.630 1.00 88.94 186 LYS A CA 1
ATOM 1476 C C . LYS A 1 186 ? 17.462 2.791 -18.010 1.00 88.94 186 LYS A C 1
ATOM 1478 O O . LYS A 1 186 ? 18.288 2.562 -17.131 1.00 88.94 186 LYS A O 1
ATOM 1483 N N . GLU A 1 187 ? 17.166 4.019 -18.431 1.00 90.12 187 GLU A N 1
ATOM 1484 C CA . GLU A 1 187 ? 17.786 5.219 -17.860 1.00 90.12 187 GLU A CA 1
ATOM 1485 C C . GLU A 1 187 ? 17.473 5.368 -16.368 1.00 90.12 187 GLU A C 1
ATOM 1487 O O . GLU A 1 187 ? 18.368 5.656 -15.572 1.00 90.12 187 GLU A O 1
ATOM 1492 N N . TYR A 1 188 ? 16.227 5.100 -15.970 1.00 89.69 188 TYR A N 1
ATOM 1493 C CA . TYR A 1 188 ? 15.810 5.143 -14.572 1.00 89.69 188 TYR A CA 1
ATOM 1494 C C . TYR A 1 188 ? 16.535 4.094 -13.717 1.00 89.69 188 TYR A C 1
ATOM 1496 O O . TYR A 1 188 ? 17.049 4.412 -12.645 1.00 89.69 188 TYR A O 1
ATOM 1504 N N . ILE A 1 189 ? 16.643 2.851 -14.197 1.00 90.31 189 ILE A N 1
ATOM 1505 C CA . ILE A 1 189 ? 17.394 1.799 -13.500 1.00 90.31 189 ILE A CA 1
ATOM 1506 C C . ILE A 1 189 ? 18.886 2.147 -13.417 1.00 90.31 189 ILE A C 1
ATOM 1508 O O . ILE A 1 189 ? 19.480 2.004 -12.348 1.00 90.31 189 ILE A O 1
ATOM 1512 N N . ASP A 1 190 ? 19.487 2.657 -14.494 1.00 89.56 190 ASP A N 1
ATOM 1513 C CA . ASP A 1 190 ? 20.887 3.094 -14.490 1.00 89.56 190 ASP A CA 1
ATOM 1514 C C . ASP A 1 190 ? 21.117 4.236 -13.485 1.00 89.56 190 ASP A C 1
ATOM 1516 O O . ASP A 1 190 ? 22.128 4.237 -12.779 1.00 89.56 190 ASP A O 1
ATOM 1520 N N . MET A 1 191 ? 20.176 5.180 -13.370 1.00 90.50 191 MET A N 1
ATOM 1521 C CA . MET A 1 191 ? 20.205 6.237 -12.354 1.00 90.50 191 MET A CA 1
ATOM 1522 C C . MET A 1 191 ? 20.161 5.657 -10.935 1.00 90.50 191 MET A C 1
ATOM 1524 O O . MET A 1 191 ? 20.936 6.095 -10.088 1.00 90.50 191 MET A O 1
ATOM 1528 N N . LEU A 1 192 ? 19.289 4.677 -10.668 1.00 89.25 192 LEU A N 1
ATOM 1529 C CA . LEU A 1 192 ? 19.200 4.033 -9.353 1.00 89.25 192 LEU A CA 1
ATOM 1530 C C . LEU A 1 192 ? 20.456 3.227 -9.004 1.00 89.25 192 LEU A C 1
ATOM 1532 O O . LEU A 1 192 ? 20.837 3.165 -7.841 1.00 89.25 192 LEU A O 1
ATOM 1536 N N . ILE A 1 193 ? 21.108 2.599 -9.985 1.00 86.94 193 ILE A N 1
ATOM 1537 C CA . ILE A 1 193 ? 22.330 1.809 -9.765 1.00 86.94 193 ILE A CA 1
ATOM 1538 C C . ILE A 1 193 ? 23.543 2.699 -9.458 1.00 86.94 193 ILE A C 1
ATOM 1540 O O . ILE A 1 193 ? 24.449 2.252 -8.760 1.00 86.94 193 ILE A O 1
ATOM 1544 N N . ARG A 1 194 ? 23.571 3.934 -9.973 1.00 83.19 194 ARG A N 1
ATOM 1545 C CA . ARG A 1 194 ? 24.711 4.862 -9.854 1.00 83.19 194 ARG A CA 1
ATOM 1546 C C . ARG A 1 194 ? 24.694 5.757 -8.606 1.00 83.19 194 ARG A C 1
ATOM 1548 O O . ARG A 1 194 ? 25.605 6.576 -8.492 1.00 83.19 194 ARG A O 1
ATOM 1555 N N . GLN A 1 195 ? 23.672 5.653 -7.752 1.00 67.19 195 GLN A N 1
ATOM 1556 C CA . GLN A 1 195 ? 23.610 6.377 -6.471 1.00 67.19 195 GLN A CA 1
ATOM 1557 C C . GLN A 1 195 ? 24.737 5.962 -5.525 1.00 67.19 195 GLN A C 1
ATOM 1559 O O . GLN A 1 195 ? 25.097 4.763 -5.534 1.00 67.19 195 GLN A O 1
#

Sequence (195 aa):
MQIEANLDVQVNAEKKYILSAAQSYDHNVNLRGRIIEKLVSGTTNDIKKIKESLETNKPLSLTTKDALADYQLSLDKYNVAIDIKSSVLEKESQPKGVYIDDMLQFLGQANTIFLIYLVGIQLENKNIVTKLVPIFDQNILKGSHIENAWSGRDTRGHIQFNGNSMHAIETDTDYHINIMPKDDFKEYIDMLIRQ